Protein AF-A0A2E4KLE5-F1 (afdb_monomer)

Sequence (205 aa):
GRAAAASVPDEGPRDPTAYLAAQRLEDEHAIEGIMVIVRDLSELRWEHSAPVRVGCRMGRPEKAAPRVMNPMAHSLFPIELNGGNQRLLNNAIDKRTIRVQLGRRTCTVCGKETPLLRCHHRVVDAHGEGKAGETCGGATTSNPTKSNAYRRGEVQSVRMDEMVEDARIRLGIDRLPGQVKCMKKLNSRDQTPEAIEKGILRARH

Foldseek 3Di:
DVVVVVPDDDPDDPDPVVVVVVVVVVVVCVPVNCVVVVCVPDPDDDDDPDPDDDDDDDDDDDDPDDDADVVGALWQAAQACQCPPQQFLVSNLVVQKGWAWAFWKAFPQPRDIDRAQFFLFADADPVRDGDQLHTPRGGIGGDDAPDPDQARTDTDIDGSNRLVRNLCVVLVHPDFQPGQHYHNADPDSRRRTDRVNSSRVSSVD

Mean predicted aligned error: 10.77 Å

Secondary structure (DSSP, 8-state):
-HHHHTTS-----SSHHHHHHHHHHHHHHHHHTTHHHHHHH-SS----S-S--------PPP-------SS--SEEEE-TTTTTTTTBHHHHHTTSEEEEEE--EEETTT--EESSSB--PEEEPTTS-EEEEEE---BEEEPPPS--SS---EEEEEEHHHHHHHHHHHHT-SS--TT-BEESS--STT-PPPPHHHHHHHHH-

pLDDT: mean 86.98, std 6.73, range [61.22, 94.12]

Structure (mmCIF, N/CA/C/O backbone):
data_AF-A0A2E4KLE5-F1
#
_entry.id   AF-A0A2E4KLE5-F1
#
loop_
_atom_site.group_PDB
_atom_site.id
_atom_site.type_symbol
_atom_site.label_atom_id
_atom_site.label_alt_id
_atom_site.label_comp_id
_atom_site.label_asym_id
_atom_site.label_entity_id
_atom_site.label_seq_id
_atom_site.pdbx_PDB_ins_code
_atom_site.Cartn_x
_atom_site.Cartn_y
_atom_site.Cartn_z
_atom_site.occupancy
_atom_site.B_iso_or_equiv
_atom_site.auth_seq_id
_atom_site.auth_comp_id
_atom_site.auth_asym_id
_atom_site.auth_atom_id
_atom_site.pdbx_PDB_model_num
ATOM 1 N N . GLY A 1 1 ? 36.891 44.242 -61.548 1.00 61.41 1 GLY A N 1
ATOM 2 C CA . GLY A 1 1 ? 36.699 42.811 -61.247 1.00 61.41 1 GLY A CA 1
ATOM 3 C C . GLY A 1 1 ? 35.652 42.207 -62.159 1.00 61.41 1 GLY A C 1
ATOM 4 O O . GLY A 1 1 ? 35.985 41.845 -63.273 1.00 61.41 1 GLY A O 1
ATOM 5 N N . ARG A 1 2 ? 34.380 42.180 -61.738 1.00 61.22 2 ARG A N 1
ATOM 6 C CA . ARG A 1 2 ? 33.283 41.536 -62.494 1.00 61.22 2 ARG A CA 1
ATOM 7 C C . ARG A 1 2 ? 33.035 42.119 -63.895 1.00 61.22 2 ARG A C 1
ATOM 9 O O . ARG A 1 2 ? 32.840 41.355 -64.826 1.00 61.22 2 ARG A O 1
ATOM 16 N N . ALA A 1 3 ? 33.137 43.441 -64.061 1.00 68.81 3 ALA A N 1
ATOM 17 C CA . ALA A 1 3 ? 32.997 44.087 -65.374 1.00 68.81 3 ALA A CA 1
ATOM 18 C C . ALA A 1 3 ? 34.119 43.718 -66.368 1.00 68.81 3 ALA A C 1
ATOM 20 O O . ALA A 1 3 ? 33.873 43.670 -67.563 1.00 68.81 3 ALA A O 1
ATOM 21 N N . ALA A 1 4 ? 35.325 43.416 -65.868 1.00 67.75 4 ALA A N 1
ATOM 22 C CA . ALA A 1 4 ? 36.463 42.998 -66.693 1.00 67.75 4 ALA A CA 1
ATOM 23 C C . ALA A 1 4 ? 36.421 41.499 -67.038 1.00 67.75 4 ALA A C 1
ATOM 25 O O . ALA A 1 4 ? 36.934 41.094 -68.071 1.00 67.75 4 ALA A O 1
ATOM 26 N N . ALA A 1 5 ? 35.792 40.675 -66.193 1.00 66.56 5 ALA A N 1
ATOM 27 C CA . ALA A 1 5 ? 35.545 39.266 -66.497 1.00 66.56 5 ALA A CA 1
ATOM 28 C C . ALA A 1 5 ? 34.455 39.098 -67.571 1.00 66.56 5 ALA A C 1
ATOM 30 O O . ALA A 1 5 ? 34.574 38.236 -68.428 1.00 66.56 5 ALA A O 1
ATOM 31 N N . ALA A 1 6 ? 33.431 39.960 -67.566 1.00 70.69 6 ALA A N 1
ATOM 32 C CA . ALA A 1 6 ? 32.351 39.933 -68.556 1.00 70.69 6 ALA A CA 1
ATOM 33 C C . ALA A 1 6 ? 32.757 40.456 -69.949 1.00 70.69 6 ALA A C 1
ATOM 35 O O . ALA A 1 6 ? 32.061 40.190 -70.922 1.00 70.69 6 ALA A O 1
ATOM 36 N N . SER A 1 7 ? 33.855 41.216 -70.052 1.00 74.00 7 SER A N 1
ATOM 37 C CA . SER A 1 7 ? 34.374 41.727 -71.330 1.00 74.00 7 SER A CA 1
ATOM 38 C C . SER A 1 7 ? 3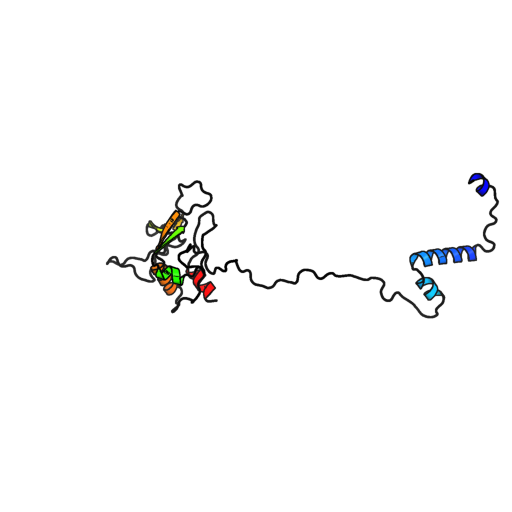5.270 40.735 -72.075 1.00 74.00 7 SER A C 1
ATOM 40 O O . SER A 1 7 ? 35.674 41.022 -73.199 1.00 74.00 7 SER A O 1
ATOM 42 N N . VAL A 1 8 ? 35.626 39.606 -71.453 1.00 78.12 8 VAL A N 1
ATOM 43 C CA . VAL A 1 8 ? 36.397 38.545 -72.107 1.00 78.12 8 VAL A CA 1
ATOM 44 C C . VAL A 1 8 ? 35.409 37.638 -72.847 1.00 78.12 8 VAL A C 1
ATOM 46 O O . VAL A 1 8 ? 34.522 37.086 -72.195 1.00 78.12 8 VAL A O 1
ATOM 49 N N . PRO A 1 9 ? 35.514 37.491 -74.179 1.00 71.75 9 PRO A N 1
ATOM 50 C CA . PRO A 1 9 ? 34.684 36.546 -74.912 1.00 71.75 9 PRO A CA 1
ATOM 51 C C . PRO A 1 9 ? 35.050 35.121 -74.483 1.00 71.75 9 PRO A C 1
ATOM 53 O O . PRO A 1 9 ? 36.180 34.679 -74.681 1.00 71.75 9 PRO A O 1
ATOM 56 N N . ASP A 1 10 ? 34.101 34.429 -73.857 1.00 74.94 10 ASP A N 1
ATOM 57 C CA . ASP A 1 10 ? 34.207 33.003 -73.563 1.00 74.94 10 ASP A CA 1
ATOM 58 C C . ASP A 1 10 ? 33.702 32.235 -74.787 1.00 74.94 10 ASP A C 1
ATOM 60 O O . ASP A 1 10 ? 32.504 32.217 -75.076 1.00 74.94 10 ASP A O 1
ATOM 64 N N . GLU A 1 11 ? 34.626 31.652 -75.550 1.00 74.31 11 GLU A N 1
ATOM 65 C CA . GLU A 1 11 ? 34.301 30.825 -76.720 1.00 74.31 11 GLU A CA 1
ATOM 66 C C . GLU A 1 11 ? 33.657 29.482 -76.321 1.00 74.31 11 GLU A C 1
ATOM 68 O O . GLU A 1 11 ? 33.213 28.724 -77.184 1.00 74.31 11 GLU A O 1
ATOM 73 N N . GLY A 1 12 ? 33.547 29.209 -75.014 1.00 75.50 12 GLY A N 1
ATOM 74 C CA . GLY A 1 12 ? 32.992 27.986 -74.467 1.00 75.50 12 GLY A CA 1
ATOM 75 C C . GLY A 1 12 ? 33.971 26.809 -74.543 1.00 75.50 12 GLY A C 1
ATOM 76 O O . GLY A 1 12 ? 35.084 26.912 -75.070 1.00 75.50 12 GLY A O 1
ATOM 77 N N . PRO A 1 13 ? 33.589 25.652 -73.983 1.00 82.44 13 PRO A N 1
ATOM 78 C CA . PRO A 1 13 ? 34.400 24.446 -74.064 1.00 82.44 13 PRO A CA 1
ATOM 79 C C . PRO A 1 13 ? 34.510 23.957 -75.514 1.00 82.44 13 PRO A C 1
ATOM 81 O O . PRO A 1 13 ? 33.527 23.961 -76.253 1.00 82.44 13 PRO A O 1
ATOM 84 N N . ARG A 1 14 ? 35.696 23.454 -75.890 1.00 81.69 14 ARG A N 1
ATOM 85 C CA . ARG A 1 14 ? 35.954 22.864 -77.221 1.00 81.69 14 ARG A CA 1
ATOM 86 C C . ARG A 1 14 ? 34.943 21.776 -77.600 1.00 81.69 14 ARG A C 1
ATOM 88 O O . ARG A 1 14 ? 34.552 21.715 -78.757 1.00 81.69 14 ARG A O 1
ATOM 95 N N . ASP A 1 15 ? 34.507 20.984 -76.618 1.00 87.56 15 ASP A N 1
ATOM 96 C CA . ASP A 1 15 ? 33.462 19.970 -76.764 1.00 87.56 15 ASP A CA 1
ATOM 97 C C . ASP A 1 15 ? 32.363 20.190 -75.709 1.00 87.56 15 ASP A C 1
ATOM 99 O O . ASP A 1 15 ? 32.513 19.776 -74.552 1.00 87.56 15 ASP A O 1
ATOM 103 N N . PRO A 1 16 ? 31.235 20.827 -76.068 1.00 86.19 16 PRO A N 1
ATOM 104 C CA . PRO A 1 16 ? 30.180 21.153 -75.109 1.00 86.19 16 PRO A CA 1
ATOM 105 C C . PRO A 1 16 ? 29.511 19.908 -74.519 1.00 86.19 16 PRO A C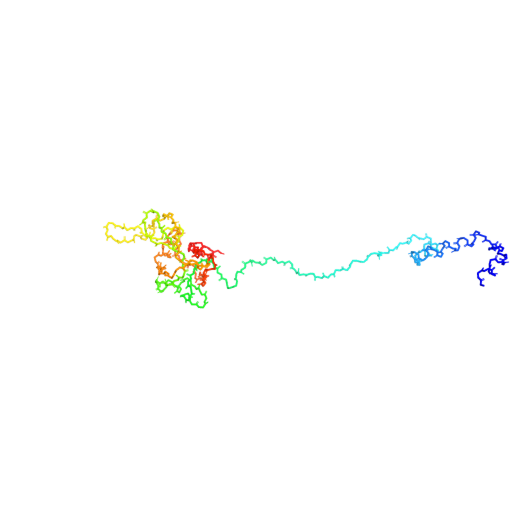 1
ATOM 107 O O . PRO A 1 16 ? 29.071 19.921 -73.372 1.00 86.19 16 PRO A O 1
ATOM 110 N N . THR A 1 17 ? 29.463 18.810 -75.274 1.00 88.88 17 THR A N 1
ATOM 111 C CA . THR A 1 17 ? 28.878 17.540 -74.827 1.00 88.88 17 THR A CA 1
ATOM 112 C C . THR A 1 17 ? 29.738 16.846 -73.774 1.00 88.88 17 THR A C 1
ATOM 114 O O . THR A 1 17 ? 29.204 16.397 -72.762 1.00 88.88 17 THR A O 1
ATOM 117 N N . ALA A 1 18 ? 31.058 16.797 -73.976 1.00 87.25 18 ALA A N 1
ATOM 118 C CA . ALA A 1 18 ? 31.999 16.214 -73.023 1.00 87.25 18 ALA A CA 1
ATOM 119 C C . ALA A 1 18 ? 32.071 17.039 -71.732 1.00 87.25 18 ALA A C 1
ATOM 121 O O . ALA A 1 18 ? 32.087 16.475 -70.641 1.00 87.25 18 ALA A O 1
ATOM 122 N N . TYR A 1 19 ? 32.037 18.368 -71.854 1.00 88.00 19 TYR A N 1
ATOM 123 C CA . TYR A 1 19 ? 31.986 19.269 -70.706 1.00 88.00 19 TYR A CA 1
ATOM 124 C C . TYR A 1 19 ? 30.727 19.047 -69.858 1.00 88.00 19 TYR A C 1
ATOM 126 O O . TYR A 1 19 ? 30.812 18.881 -68.645 1.00 88.00 19 TYR A O 1
ATOM 134 N N . LEU A 1 20 ? 29.561 18.957 -70.502 1.00 89.50 20 LEU A N 1
ATOM 135 C CA . LEU A 1 20 ? 28.295 18.704 -69.816 1.00 89.50 20 LEU A CA 1
ATOM 136 C C . LEU A 1 20 ? 28.273 17.311 -69.162 1.00 89.50 20 LEU A C 1
ATOM 138 O O . LEU A 1 20 ? 27.782 17.163 -68.045 1.00 89.50 20 LEU A O 1
ATOM 142 N N . ALA A 1 21 ? 28.827 16.292 -69.825 1.00 87.88 21 ALA A N 1
ATOM 143 C CA . ALA A 1 21 ? 28.947 14.948 -69.262 1.00 87.88 21 ALA A CA 1
ATOM 144 C C . ALA A 1 21 ? 29.850 14.915 -68.017 1.00 87.88 21 ALA A C 1
ATOM 146 O O . ALA A 1 21 ? 29.474 14.308 -67.017 1.00 87.88 21 ALA A O 1
ATOM 147 N N . ALA A 1 22 ? 30.992 15.608 -68.051 1.00 87.94 22 ALA A N 1
ATOM 148 C CA . ALA A 1 22 ? 31.872 15.746 -66.893 1.00 87.94 22 ALA A CA 1
ATOM 149 C C . ALA A 1 22 ? 31.164 16.457 -65.730 1.00 87.94 22 ALA A C 1
ATOM 151 O O . ALA A 1 22 ? 31.219 15.983 -64.601 1.00 87.94 22 ALA A O 1
ATOM 152 N N . GLN A 1 23 ? 30.426 17.530 -66.022 1.00 89.44 23 GLN A N 1
ATOM 153 C CA . GLN A 1 23 ? 29.669 18.270 -65.015 1.00 89.44 23 GLN A CA 1
ATOM 154 C C . GLN A 1 23 ? 28.593 17.402 -64.340 1.00 89.44 23 GLN A C 1
ATOM 156 O O . GLN A 1 23 ? 28.462 17.420 -63.121 1.00 89.44 23 GLN A O 1
ATOM 161 N N . ARG A 1 24 ? 27.861 16.586 -65.111 1.00 89.12 24 ARG A N 1
ATOM 162 C CA . ARG A 1 24 ? 26.882 15.636 -64.553 1.00 89.12 24 ARG A CA 1
ATOM 163 C C . ARG A 1 24 ? 27.534 14.595 -63.649 1.00 89.12 24 ARG A C 1
ATOM 165 O O . ARG A 1 24 ? 27.000 14.308 -62.585 1.00 89.12 24 ARG A O 1
ATOM 172 N N . LEU A 1 25 ? 28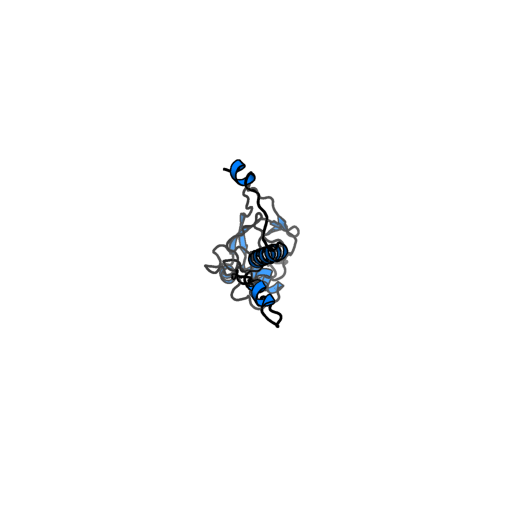.680 14.056 -64.060 1.00 88.81 25 LEU A N 1
ATOM 173 C CA . LEU A 1 25 ? 29.411 13.066 -63.272 1.00 88.81 25 LEU A CA 1
ATOM 174 C C . LEU A 1 25 ? 29.915 13.663 -61.951 1.00 88.81 25 LEU A C 1
ATOM 176 O O . LEU A 1 25 ? 29.837 13.011 -60.911 1.00 88.81 25 LEU A O 1
ATOM 180 N N . GLU A 1 26 ? 30.399 14.907 -61.971 1.00 88.75 26 GLU A N 1
ATOM 181 C CA . GLU A 1 26 ? 30.790 15.631 -60.758 1.00 88.75 26 GLU A CA 1
ATOM 182 C C . GLU A 1 26 ? 29.600 15.842 -59.810 1.00 88.75 26 GLU A C 1
ATOM 184 O O . GLU A 1 26 ? 29.722 15.576 -58.610 1.00 88.75 26 GLU A O 1
ATOM 189 N N . ASP A 1 27 ? 28.448 16.254 -60.345 1.00 91.94 27 ASP A N 1
ATOM 190 C CA . ASP A 1 27 ? 27.219 16.458 -59.572 1.00 91.94 27 ASP A CA 1
ATOM 191 C C . ASP A 1 27 ? 26.712 15.144 -58.947 1.00 91.94 27 ASP A C 1
ATOM 193 O O . ASP A 1 27 ? 26.371 15.100 -57.762 1.00 91.94 27 ASP A O 1
ATOM 197 N N . GLU A 1 28 ? 26.703 14.046 -59.703 1.00 89.25 28 GLU A N 1
ATOM 198 C CA . GLU A 1 28 ? 26.275 12.729 -59.215 1.00 89.25 28 GLU A CA 1
ATOM 199 C C . GLU A 1 28 ? 27.238 12.167 -58.161 1.00 89.25 28 GLU A C 1
ATOM 201 O O . GLU A 1 28 ? 26.801 11.673 -57.115 1.00 89.25 28 GLU A O 1
ATOM 206 N N . HIS A 1 29 ? 28.550 12.313 -58.370 1.00 89.44 29 HIS A N 1
ATOM 207 C CA . HIS A 1 29 ? 29.560 11.926 -57.386 1.00 89.44 29 HIS A CA 1
ATOM 208 C C . HIS A 1 29 ? 29.444 12.744 -56.091 1.00 89.44 29 HIS A C 1
ATOM 210 O O . HIS A 1 29 ? 29.667 12.211 -55.003 1.00 89.44 29 HIS A O 1
ATOM 216 N N . ALA A 1 30 ? 29.069 14.022 -56.163 1.00 90.31 30 ALA A N 1
ATOM 217 C CA . ALA A 1 30 ? 28.840 14.835 -54.970 1.00 90.31 30 ALA A CA 1
ATOM 218 C C . ALA A 1 30 ? 27.640 14.349 -54.134 1.00 90.31 30 ALA A C 1
ATOM 220 O O . ALA A 1 30 ? 27.645 14.515 -52.912 1.00 90.31 30 ALA A O 1
ATOM 221 N N . ILE A 1 31 ? 26.631 13.738 -54.765 1.00 87.19 31 ILE A N 1
ATOM 222 C CA . ILE A 1 31 ? 25.405 13.269 -54.101 1.00 87.19 31 ILE A CA 1
ATOM 223 C C . ILE A 1 31 ? 25.561 11.838 -53.573 1.00 87.19 31 ILE A C 1
ATOM 225 O O . ILE A 1 31 ? 25.321 11.581 -52.393 1.00 87.19 31 ILE A O 1
ATOM 229 N N . GLU A 1 32 ? 25.947 10.898 -54.433 1.00 82.44 32 GLU A N 1
ATOM 230 C CA . GLU A 1 32 ? 25.994 9.462 -54.119 1.00 82.44 32 GLU A CA 1
ATOM 231 C C . GLU A 1 32 ? 27.402 8.969 -53.732 1.00 82.44 32 GLU A C 1
ATOM 233 O O . GLU A 1 32 ? 27.584 7.835 -53.275 1.00 82.44 32 GLU A O 1
ATOM 238 N N . GLY A 1 33 ? 28.418 9.823 -53.866 1.00 86.50 33 GLY A N 1
ATOM 239 C CA . GLY A 1 33 ? 29.807 9.483 -53.587 1.00 86.50 33 GLY A CA 1
ATOM 240 C C . GLY A 1 33 ? 30.409 8.551 -54.637 1.00 86.50 33 GLY A C 1
ATOM 241 O O . GLY A 1 33 ? 29.987 8.481 -55.790 1.00 86.50 33 GLY A O 1
ATOM 242 N N . ILE A 1 34 ? 31.410 7.777 -54.217 1.00 89.50 34 ILE A N 1
ATOM 243 C CA . ILE A 1 34 ? 32.203 6.922 -55.114 1.00 89.50 34 ILE A CA 1
ATOM 244 C C . ILE A 1 34 ? 31.401 5.788 -55.778 1.00 89.50 34 ILE A C 1
ATOM 246 O O . ILE A 1 34 ? 31.866 5.192 -56.746 1.00 89.50 34 ILE A O 1
ATOM 250 N N . MET A 1 35 ? 30.200 5.473 -55.278 1.00 88.06 35 MET A N 1
ATOM 251 C CA . MET A 1 35 ? 29.393 4.363 -55.796 1.00 88.06 35 MET A CA 1
ATOM 252 C C . MET A 1 35 ? 28.940 4.569 -57.241 1.00 88.06 35 MET A C 1
ATOM 254 O O . MET A 1 35 ? 28.814 3.578 -57.956 1.00 88.06 35 MET A O 1
ATOM 258 N N . VAL A 1 36 ? 28.748 5.816 -57.681 1.00 89.12 36 VAL A N 1
ATOM 259 C CA . VAL A 1 36 ? 28.392 6.136 -59.077 1.00 89.12 36 VAL A CA 1
ATOM 260 C C . VAL A 1 36 ? 29.500 5.673 -60.017 1.00 89.12 36 VAL A C 1
ATOM 262 O O . VAL A 1 36 ? 29.263 4.878 -60.918 1.00 89.12 36 VAL A O 1
ATOM 265 N N . ILE A 1 37 ? 30.743 6.045 -59.704 1.00 89.44 37 ILE A N 1
ATOM 266 C CA . ILE A 1 37 ? 31.925 5.682 -60.495 1.00 89.44 37 ILE A CA 1
ATOM 267 C C . ILE A 1 37 ? 32.107 4.159 -60.544 1.00 89.44 37 ILE A C 1
ATOM 269 O O . ILE A 1 37 ? 32.441 3.593 -61.583 1.00 89.44 37 ILE A O 1
ATOM 273 N N . VAL A 1 38 ? 31.877 3.471 -59.422 1.00 90.50 38 VAL A N 1
ATOM 274 C CA . VAL A 1 38 ? 31.977 2.006 -59.366 1.00 90.50 38 VAL A CA 1
ATOM 275 C C . VAL A 1 38 ? 30.912 1.343 -60.243 1.00 90.50 38 VAL A C 1
ATOM 277 O O . VAL A 1 38 ? 31.220 0.361 -60.918 1.00 90.50 38 VAL A O 1
ATOM 280 N N . ARG A 1 39 ? 29.679 1.863 -60.266 1.00 90.00 39 ARG A N 1
ATOM 281 C CA . ARG A 1 39 ? 28.604 1.352 -61.132 1.00 90.00 39 ARG A CA 1
ATOM 282 C C . ARG A 1 39 ? 28.908 1.579 -62.611 1.00 90.00 39 ARG A C 1
ATOM 284 O O . ARG A 1 39 ? 28.672 0.667 -63.391 1.00 90.00 39 ARG A O 1
ATOM 291 N N . ASP A 1 40 ? 29.471 2.729 -62.970 1.00 87.62 40 ASP A N 1
ATOM 292 C CA . ASP A 1 40 ? 29.802 3.050 -64.363 1.00 87.62 40 ASP A CA 1
ATOM 293 C C . ASP A 1 40 ? 30.944 2.191 -64.917 1.00 87.62 40 ASP A C 1
ATOM 295 O O . ASP A 1 40 ? 30.920 1.783 -66.076 1.00 87.62 40 ASP A O 1
ATOM 299 N N . LEU A 1 41 ? 31.962 1.907 -64.097 1.00 91.44 41 LEU A N 1
ATOM 300 C CA . LEU A 1 41 ? 33.152 1.169 -64.533 1.00 91.44 41 LEU A CA 1
ATOM 301 C C . LEU A 1 41 ? 32.989 -0.350 -64.513 1.00 91.44 41 LEU A C 1
ATOM 303 O O . LEU A 1 41 ? 33.830 -1.060 -65.065 1.00 91.44 41 LEU A O 1
ATOM 307 N N . SER A 1 42 ? 31.973 -0.869 -63.831 1.00 91.69 42 SER A N 1
ATOM 308 C CA . SER A 1 42 ? 31.831 -2.305 -63.630 1.00 91.69 42 SER A CA 1
ATOM 309 C C . SER A 1 42 ? 30.697 -2.889 -64.459 1.00 91.69 42 SER A C 1
ATOM 311 O O . SER A 1 42 ? 29.644 -2.296 -64.650 1.00 91.69 42 SER A O 1
ATOM 313 N N . GLU A 1 43 ? 30.898 -4.120 -64.916 1.00 91.06 43 GLU A N 1
ATOM 314 C CA . GLU A 1 43 ? 29.889 -4.865 -65.678 1.00 91.06 43 GLU A CA 1
ATOM 315 C C . GLU A 1 43 ? 28.775 -5.440 -64.782 1.00 91.06 43 GLU A C 1
ATOM 317 O O . GLU A 1 43 ? 27.798 -6.015 -65.262 1.00 91.06 43 GLU A O 1
ATOM 322 N N . LEU A 1 44 ? 28.932 -5.318 -63.461 1.00 90.25 44 LEU A N 1
ATOM 323 C CA . LEU A 1 44 ? 28.040 -5.877 -62.453 1.00 90.25 44 LEU A CA 1
ATOM 324 C C . LEU A 1 44 ? 27.253 -4.765 -61.759 1.00 90.25 44 LEU A C 1
ATOM 326 O O . LEU A 1 44 ? 27.721 -3.645 -61.598 1.00 90.25 44 LEU A O 1
ATOM 330 N N . ARG A 1 45 ? 26.052 -5.087 -61.275 1.00 88.25 45 ARG A N 1
ATOM 331 C CA . ARG A 1 45 ? 25.221 -4.126 -60.544 1.00 88.25 45 ARG A CA 1
ATOM 332 C C . ARG A 1 45 ? 25.674 -3.997 -59.086 1.00 88.25 45 ARG A C 1
ATOM 334 O O . ARG A 1 45 ? 25.463 -4.918 -58.298 1.00 88.25 45 ARG A O 1
ATOM 341 N N . TRP A 1 46 ? 26.210 -2.834 -58.717 1.00 89.50 46 TRP A N 1
ATOM 342 C CA . TRP A 1 46 ? 26.618 -2.517 -57.341 1.00 89.50 46 TRP A CA 1
ATOM 343 C C . TRP A 1 46 ? 25.606 -1.635 -56.611 1.00 89.50 46 TRP A C 1
ATOM 345 O O . TRP A 1 46 ? 25.100 -0.658 -57.159 1.00 89.50 46 TRP A O 1
ATOM 355 N N . GLU A 1 47 ? 25.355 -1.952 -55.340 1.00 88.94 47 GLU A N 1
ATOM 356 C CA . GLU A 1 47 ? 24.453 -1.211 -54.453 1.00 88.94 47 GLU A CA 1
ATOM 357 C C . GLU A 1 47 ? 25.074 -1.054 -53.058 1.00 88.94 47 GLU A C 1
ATOM 359 O O . GLU A 1 47 ? 25.935 -1.839 -52.649 1.00 88.94 47 GLU A O 1
ATOM 364 N N . HIS A 1 48 ? 24.623 -0.056 -52.292 1.00 87.88 48 HIS A N 1
ATOM 365 C CA . HIS A 1 48 ? 25.047 0.089 -50.900 1.00 87.88 48 HIS A CA 1
ATOM 366 C C . HIS A 1 48 ? 24.571 -1.097 -50.055 1.00 87.88 48 HIS A C 1
ATOM 368 O O . HIS A 1 48 ? 23.375 -1.328 -49.899 1.00 87.88 48 HIS A O 1
ATOM 374 N N . SER A 1 49 ? 25.512 -1.800 -49.423 1.00 88.56 49 SER A N 1
ATOM 375 C CA . SER A 1 49 ? 25.198 -2.938 -48.548 1.00 88.56 49 SER A CA 1
ATOM 376 C C . SER A 1 49 ? 24.438 -2.536 -47.271 1.00 88.56 49 SER A C 1
ATOM 378 O O . SER A 1 49 ? 23.589 -3.284 -46.794 1.00 88.56 49 SER A O 1
ATOM 380 N N . ALA A 1 50 ? 24.716 -1.349 -46.718 1.00 87.69 50 ALA A N 1
ATOM 381 C CA . ALA A 1 50 ? 24.071 -0.844 -45.502 1.00 87.69 50 ALA A CA 1
ATOM 382 C C . ALA A 1 50 ? 23.970 0.698 -45.520 1.00 87.69 50 ALA A C 1
ATOM 384 O O . ALA A 1 50 ? 24.814 1.369 -44.919 1.00 87.69 50 ALA A O 1
ATOM 385 N N . PRO A 1 51 ? 22.964 1.277 -46.206 1.00 85.75 51 PRO A N 1
ATOM 386 C CA . PRO A 1 51 ? 22.821 2.730 -46.343 1.00 85.75 51 PRO A CA 1
ATOM 387 C C . PRO A 1 51 ? 22.370 3.421 -45.047 1.00 85.75 51 PRO A C 1
ATOM 389 O O . PRO A 1 51 ? 22.659 4.595 -44.835 1.00 85.75 51 PRO A O 1
ATOM 392 N N . VAL A 1 52 ? 21.681 2.699 -44.157 1.00 88.81 52 VAL A N 1
ATOM 393 C CA . VAL A 1 52 ? 21.127 3.250 -42.915 1.00 88.81 52 VAL A CA 1
ATOM 394 C C . VAL A 1 52 ? 21.603 2.427 -41.726 1.00 88.81 52 VAL A C 1
ATOM 396 O O . VAL A 1 52 ? 21.525 1.200 -41.727 1.00 88.81 52 VAL A O 1
ATOM 399 N N . ARG A 1 53 ? 22.073 3.111 -40.680 1.00 91.88 53 ARG A N 1
ATOM 400 C CA . ARG A 1 53 ? 22.426 2.504 -39.392 1.00 91.88 53 ARG A CA 1
ATOM 401 C C . ARG A 1 53 ? 21.523 3.070 -38.308 1.00 91.88 53 ARG A C 1
ATOM 403 O O . ARG A 1 53 ? 21.448 4.284 -38.142 1.00 91.88 53 ARG A O 1
ATOM 410 N N . VAL A 1 54 ? 20.873 2.192 -37.548 1.00 91.06 54 VAL A N 1
ATOM 411 C CA . VAL A 1 54 ? 20.060 2.576 -36.389 1.00 91.06 54 VAL A CA 1
ATOM 412 C C . VAL A 1 54 ? 20.832 2.229 -35.122 1.00 91.06 54 VAL A C 1
ATOM 414 O O . VAL A 1 54 ? 21.132 1.066 -34.868 1.00 91.06 54 VAL A O 1
ATOM 417 N N . GLY A 1 55 ? 21.174 3.243 -34.330 1.00 93.19 55 GLY A N 1
ATOM 418 C CA . GLY A 1 55 ? 21.740 3.046 -32.999 1.00 93.19 55 GLY A CA 1
ATOM 419 C C . GLY A 1 55 ? 20.636 2.896 -31.954 1.00 93.19 55 GLY A C 1
ATOM 420 O O . GLY A 1 55 ? 19.644 3.620 -31.994 1.00 93.19 55 GLY A O 1
ATOM 421 N N . CYS A 1 56 ? 20.822 2.005 -30.981 1.00 91.75 56 CYS A N 1
ATOM 422 C CA . CYS A 1 56 ? 19.961 1.919 -29.804 1.00 91.75 56 CYS A CA 1
ATOM 423 C C . CYS A 1 56 ? 20.779 2.083 -28.521 1.00 91.75 56 CYS A C 1
ATOM 425 O O . CYS A 1 56 ? 21.927 1.646 -28.431 1.00 91.75 56 CYS A O 1
ATOM 427 N N . ARG A 1 57 ? 20.168 2.685 -27.501 1.00 91.94 57 ARG A N 1
ATOM 428 C CA . ARG A 1 57 ? 20.666 2.640 -26.124 1.00 91.94 57 ARG A CA 1
ATOM 429 C C . ARG A 1 57 ? 19.680 1.836 -25.302 1.00 91.94 57 ARG A C 1
ATOM 431 O O . ARG A 1 57 ? 18.476 2.059 -25.412 1.00 91.94 57 ARG A O 1
ATOM 438 N N . MET A 1 58 ? 20.187 0.913 -24.492 1.00 90.81 58 MET A N 1
ATOM 439 C CA . MET A 1 58 ? 19.322 0.152 -23.599 1.00 90.81 58 MET A CA 1
ATOM 440 C C . MET A 1 58 ? 18.666 1.096 -22.592 1.00 90.81 58 MET A C 1
ATOM 442 O O . MET A 1 58 ? 19.343 1.783 -21.825 1.00 90.81 58 MET A O 1
ATOM 446 N N . GLY A 1 59 ? 17.336 1.141 -22.641 1.00 91.88 59 GLY A N 1
ATOM 447 C CA . GLY A 1 59 ? 16.513 1.813 -21.649 1.00 91.88 59 GLY A CA 1
ATOM 448 C C . GLY A 1 59 ? 16.389 0.984 -20.374 1.00 91.88 59 GLY A C 1
ATOM 449 O O . GLY A 1 59 ? 17.016 -0.063 -20.203 1.00 91.88 59 GLY A O 1
ATOM 450 N N . ARG A 1 60 ? 15.543 1.449 -19.456 1.00 93.56 60 ARG A N 1
ATOM 451 C CA . ARG A 1 60 ? 15.245 0.688 -18.245 1.00 93.56 60 ARG A CA 1
ATOM 452 C C . ARG A 1 60 ? 14.517 -0.616 -18.618 1.00 93.56 60 ARG A C 1
ATOM 454 O O . ARG A 1 60 ? 13.509 -0.525 -19.316 1.00 93.56 60 ARG A O 1
ATOM 461 N N . PRO A 1 61 ? 14.965 -1.783 -18.117 1.00 92.06 61 PRO A N 1
ATOM 462 C CA . PRO A 1 61 ? 14.281 -3.048 -18.351 1.00 92.06 61 PRO A CA 1
ATOM 463 C C . PRO A 1 61 ? 12.817 -3.019 -17.911 1.00 92.06 61 PRO A C 1
ATOM 465 O O . PRO A 1 61 ? 12.433 -2.267 -17.006 1.00 92.06 61 PRO A O 1
ATOM 468 N N . GLU A 1 62 ? 12.017 -3.881 -18.532 1.00 92.44 62 GLU A N 1
ATOM 469 C CA . GLU A 1 62 ? 10.624 -4.082 -18.156 1.00 92.44 62 GLU A CA 1
ATOM 470 C C . GLU A 1 62 ? 10.505 -4.517 -16.687 1.00 92.44 62 GLU A C 1
ATOM 472 O O . GLU A 1 62 ? 11.330 -5.266 -16.158 1.00 92.44 62 GLU A O 1
ATOM 477 N N . LYS A 1 63 ? 9.470 -4.023 -15.998 1.00 92.44 63 LYS A N 1
ATOM 478 C CA . LYS A 1 63 ? 9.227 -4.324 -14.587 1.00 92.44 63 LYS A CA 1
ATOM 479 C C . LYS A 1 63 ? 7.964 -5.169 -14.421 1.00 92.44 63 LYS A C 1
ATOM 481 O O . LYS A 1 63 ? 6.866 -4.630 -14.482 1.00 92.44 63 LYS A O 1
ATOM 486 N N . ALA A 1 64 ? 8.146 -6.444 -14.070 1.00 91.94 64 ALA A N 1
ATOM 487 C CA . ALA A 1 64 ? 7.068 -7.379 -13.714 1.00 91.94 64 ALA A CA 1
ATOM 488 C C . ALA A 1 64 ? 6.898 -7.598 -12.192 1.00 91.94 64 ALA A C 1
ATOM 490 O O . ALA A 1 64 ? 6.030 -8.349 -11.755 1.00 91.94 64 ALA A O 1
ATOM 491 N N . ALA A 1 65 ? 7.729 -6.960 -11.359 1.00 89.81 65 ALA A N 1
ATOM 492 C CA . ALA A 1 65 ? 7.681 -7.153 -9.909 1.00 89.81 65 ALA A CA 1
ATOM 493 C C . ALA A 1 65 ? 6.362 -6.630 -9.293 1.00 89.81 65 ALA A C 1
ATOM 495 O O . ALA A 1 65 ? 5.912 -5.535 -9.663 1.00 89.81 65 ALA A O 1
ATOM 496 N N . PRO A 1 66 ? 5.779 -7.345 -8.309 1.00 88.94 66 PRO A N 1
ATOM 497 C CA . PRO A 1 66 ? 4.528 -6.949 -7.674 1.00 88.94 66 PRO A CA 1
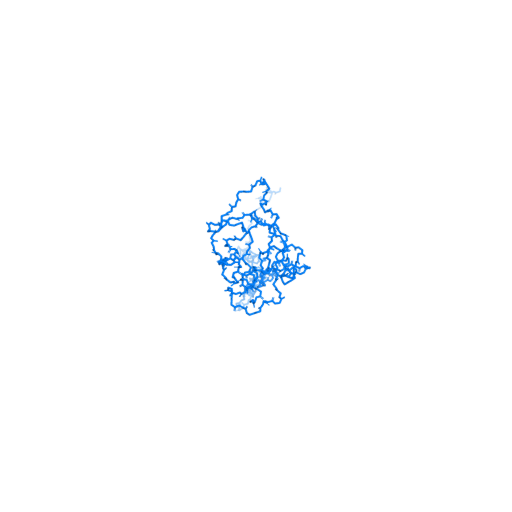ATOM 498 C C . PRO A 1 66 ? 4.665 -5.609 -6.947 1.00 88.94 66 PRO A C 1
ATOM 500 O O . PRO A 1 66 ? 5.731 -5.228 -6.450 1.00 88.94 66 PRO A O 1
ATOM 503 N N . ARG A 1 67 ? 3.556 -4.870 -6.865 1.00 91.00 67 ARG A N 1
ATOM 504 C CA . ARG A 1 67 ? 3.508 -3.603 -6.131 1.00 91.00 67 ARG A CA 1
ATOM 505 C C . ARG A 1 67 ? 3.412 -3.888 -4.637 1.00 91.00 67 ARG A C 1
ATOM 507 O O . ARG A 1 67 ? 2.348 -4.225 -4.134 1.00 91.00 67 ARG A O 1
ATOM 514 N N . VAL A 1 68 ? 4.527 -3.715 -3.936 1.00 90.25 68 VAL A N 1
ATOM 515 C CA . VAL A 1 68 ? 4.611 -3.881 -2.482 1.00 90.25 68 VAL A CA 1
ATOM 516 C C . VAL A 1 68 ? 4.820 -2.515 -1.831 1.00 90.25 68 VAL A C 1
ATOM 518 O O . VAL A 1 68 ? 5.666 -1.731 -2.262 1.00 90.25 68 VAL A O 1
ATOM 521 N N . MET A 1 69 ? 4.023 -2.212 -0.804 1.00 87.62 69 MET A N 1
ATOM 522 C CA . MET A 1 69 ? 4.230 -1.029 0.034 1.00 87.62 69 MET A CA 1
ATOM 523 C C . MET A 1 69 ? 5.498 -1.213 0.876 1.00 87.62 69 MET A C 1
ATOM 525 O O . MET A 1 69 ? 5.756 -2.311 1.356 1.00 87.62 69 MET A O 1
ATOM 529 N N . ASN A 1 70 ? 6.259 -0.143 1.106 1.00 86.31 70 ASN A N 1
ATOM 530 C CA . ASN A 1 70 ? 7.369 -0.146 2.058 1.00 86.31 70 ASN A CA 1
ATOM 531 C C . ASN A 1 70 ? 6.968 0.633 3.321 1.00 86.31 70 ASN A C 1
ATOM 533 O O . ASN A 1 70 ? 6.775 1.846 3.236 1.00 86.31 70 ASN A O 1
ATOM 537 N N . PRO A 1 71 ? 6.858 -0.006 4.499 1.00 87.19 71 PRO A N 1
ATOM 538 C CA . PRO A 1 71 ? 6.978 -1.443 4.764 1.00 87.19 71 PRO A CA 1
ATOM 539 C C . PRO A 1 71 ? 5.749 -2.240 4.294 1.00 87.19 71 PRO A C 1
ATOM 541 O O . PRO A 1 71 ? 4.646 -1.699 4.212 1.00 87.19 71 PRO A O 1
ATOM 544 N N . MET A 1 72 ? 5.950 -3.534 4.032 1.00 89.69 72 MET A N 1
ATOM 545 C CA . MET A 1 72 ? 4.898 -4.448 3.577 1.00 89.69 72 MET A CA 1
ATOM 546 C C . MET A 1 72 ? 3.764 -4.525 4.606 1.00 89.69 72 MET A C 1
ATOM 548 O O . MET A 1 72 ? 4.012 -4.779 5.786 1.00 89.69 72 MET A O 1
ATOM 552 N N . ALA A 1 73 ? 2.527 -4.347 4.145 1.00 92.19 73 ALA A N 1
ATOM 553 C CA . ALA A 1 73 ? 1.320 -4.473 4.951 1.00 92.19 73 ALA A CA 1
ATOM 554 C C . ALA A 1 73 ? 0.290 -5.335 4.213 1.00 92.19 73 ALA A C 1
ATOM 556 O O . ALA A 1 73 ? 0.033 -5.113 3.031 1.00 92.19 73 ALA A O 1
ATOM 557 N N . HIS A 1 74 ? -0.309 -6.291 4.923 1.00 94.12 74 HIS A N 1
ATOM 558 C CA . HIS A 1 74 ? -1.414 -7.107 4.418 1.00 94.12 74 HIS A CA 1
ATOM 559 C C . HIS A 1 74 ? -2.757 -6.406 4.669 1.00 94.12 74 HIS A C 1
ATOM 561 O O . HIS A 1 74 ? -3.632 -6.411 3.807 1.00 94.12 74 HIS A O 1
ATOM 567 N N . SER A 1 75 ? -2.909 -5.754 5.827 1.00 93.19 75 SER A N 1
ATOM 568 C CA . SER A 1 75 ? -4.149 -5.081 6.239 1.00 93.19 75 SER A CA 1
ATOM 569 C C . SER A 1 75 ? -3.959 -3.586 6.477 1.00 93.19 75 SER A C 1
ATOM 571 O O . SER A 1 75 ? -3.020 -3.183 7.172 1.00 93.19 75 SER A O 1
ATOM 573 N N . LEU A 1 76 ? -4.908 -2.767 6.011 1.00 94.06 76 LEU A N 1
ATOM 574 C CA . LEU A 1 76 ? -5.027 -1.352 6.383 1.00 94.06 76 LEU A CA 1
ATOM 575 C C . LEU A 1 76 ? -5.757 -1.185 7.728 1.00 94.06 76 LEU A C 1
ATOM 577 O O . LEU A 1 76 ? -6.673 -0.377 7.869 1.00 94.06 76 LEU A O 1
ATOM 581 N N . PHE A 1 77 ? -5.350 -1.963 8.726 1.00 93.81 77 PHE A N 1
ATOM 582 C CA . PHE A 1 77 ? -5.795 -1.812 10.106 1.00 93.81 77 PHE A CA 1
ATOM 583 C C . PHE A 1 77 ? -4.659 -1.172 10.919 1.00 93.81 77 PHE A C 1
ATOM 585 O O . PHE A 1 77 ? -3.533 -1.675 10.858 1.00 93.81 77 PHE A O 1
ATOM 592 N N . PRO A 1 78 ? -4.883 -0.059 11.638 1.00 93.50 78 PRO A N 1
ATOM 593 C CA . PRO A 1 78 ? -3.838 0.568 12.429 1.00 93.50 78 PRO A CA 1
ATOM 594 C C . PRO A 1 78 ? -3.641 -0.193 13.740 1.00 93.50 78 PRO A C 1
ATOM 596 O O . PRO A 1 78 ? -4.582 -0.383 14.502 1.00 93.50 78 PRO A O 1
ATOM 599 N N . ILE A 1 79 ? -2.403 -0.587 14.029 1.00 92.69 79 ILE A N 1
ATOM 600 C CA . ILE A 1 79 ? -2.024 -1.183 15.322 1.00 92.69 79 ILE A CA 1
ATOM 601 C C . ILE A 1 79 ? -0.976 -0.355 16.075 1.00 92.69 79 ILE A C 1
ATOM 603 O O . ILE A 1 79 ? -0.501 -0.759 17.135 1.00 92.69 79 ILE A O 1
ATOM 607 N N . GLU A 1 80 ? -0.601 0.806 15.534 1.00 91.25 80 GLU A N 1
ATOM 608 C CA . GLU A 1 80 ? 0.444 1.682 16.065 1.00 91.25 80 GLU A CA 1
ATOM 609 C C . GLU A 1 80 ? 1.738 0.929 16.418 1.00 91.25 80 GLU A C 1
ATOM 611 O O . GLU A 1 80 ? 2.364 0.336 15.539 1.00 91.25 80 GLU A O 1
ATOM 616 N N . LEU A 1 81 ? 2.169 0.987 17.681 1.00 90.31 81 LEU A N 1
ATOM 617 C CA . LEU A 1 81 ? 3.352 0.297 18.204 1.00 90.31 81 LEU A CA 1
ATOM 618 C C . LEU A 1 81 ? 2.995 -1.036 18.876 1.00 90.31 81 LEU A C 1
ATOM 620 O O . LEU A 1 81 ? 3.870 -1.725 19.402 1.00 90.31 81 LEU A O 1
ATOM 624 N N . ASN A 1 82 ? 1.719 -1.430 18.862 1.00 90.19 82 ASN A N 1
ATOM 625 C CA . ASN A 1 82 ? 1.276 -2.604 19.598 1.00 90.19 82 ASN A CA 1
ATOM 626 C C . ASN A 1 82 ? 1.795 -3.910 18.991 1.00 90.19 82 ASN A C 1
ATOM 628 O O . ASN A 1 82 ? 2.103 -4.819 19.752 1.00 90.19 82 ASN A O 1
ATOM 632 N N . GLY A 1 83 ? 2.023 -3.949 17.674 1.00 83.94 83 GLY A N 1
ATOM 633 C CA . GLY A 1 83 ? 2.545 -5.121 16.961 1.00 83.94 83 GLY A CA 1
ATOM 634 C C . GLY A 1 83 ? 4.068 -5.305 16.956 1.00 83.94 83 GLY A C 1
ATOM 635 O O . GLY A 1 83 ? 4.573 -6.136 16.197 1.00 83.94 83 GLY A O 1
ATOM 636 N N . GLY A 1 84 ? 4.822 -4.518 17.731 1.00 88.25 84 GLY A N 1
ATOM 637 C CA . GLY A 1 84 ? 6.290 -4.532 17.719 1.00 88.25 84 GLY A CA 1
ATOM 638 C C . GLY A 1 84 ? 6.895 -3.962 16.427 1.00 88.25 84 GLY A C 1
ATOM 639 O O . GLY A 1 84 ? 6.212 -3.302 15.641 1.00 88.25 84 GLY A O 1
ATOM 640 N N . ASN A 1 85 ? 8.185 -4.221 16.186 1.00 87.06 85 ASN A N 1
ATOM 641 C CA . ASN A 1 85 ? 8.915 -3.645 15.045 1.00 87.06 85 ASN A CA 1
ATOM 642 C C . ASN A 1 85 ? 8.325 -4.072 13.684 1.00 87.06 85 ASN A C 1
ATOM 644 O O . ASN A 1 85 ? 8.139 -3.255 12.783 1.00 87.06 85 ASN A O 1
ATOM 648 N N . GLN A 1 86 ? 7.949 -5.349 13.564 1.00 87.56 86 GLN A N 1
ATOM 649 C CA . GLN A 1 86 ? 7.367 -5.921 12.344 1.00 87.56 86 GLN A CA 1
ATOM 650 C C . GLN A 1 86 ? 5.865 -5.645 12.173 1.00 87.56 86 GLN A C 1
ATOM 652 O O . GLN A 1 86 ? 5.308 -5.993 11.133 1.00 87.56 86 GLN A O 1
ATOM 657 N N . ARG A 1 87 ? 5.213 -5.006 13.158 1.00 91.94 87 ARG A N 1
ATOM 658 C CA . ARG A 1 87 ? 3.777 -4.672 13.140 1.00 91.94 87 ARG A CA 1
ATOM 659 C C . ARG A 1 87 ? 2.897 -5.901 12.889 1.00 91.94 87 ARG A C 1
ATOM 661 O O . ARG A 1 87 ? 2.018 -5.885 12.025 1.00 91.94 87 ARG A O 1
ATOM 668 N N . LEU A 1 88 ? 3.153 -6.960 13.652 1.00 92.44 88 LEU A N 1
ATOM 669 C CA . LEU A 1 88 ? 2.401 -8.207 13.572 1.00 92.44 88 LEU A CA 1
ATOM 670 C C . LEU A 1 88 ? 1.082 -8.100 14.338 1.00 92.44 88 LEU A C 1
ATOM 672 O O . LEU A 1 88 ? 1.044 -7.562 15.446 1.00 92.44 88 LEU A O 1
ATOM 676 N N . LEU A 1 89 ? 0.021 -8.658 13.758 1.00 91.88 89 LEU A N 1
ATOM 677 C CA . LEU A 1 89 ? -1.288 -8.759 14.396 1.00 91.88 89 LEU A CA 1
ATOM 678 C C . LEU A 1 89 ? -1.242 -9.662 15.636 1.00 91.88 89 LEU A C 1
ATOM 680 O O . LEU A 1 89 ? -1.824 -9.296 16.646 1.00 91.88 89 LEU A O 1
ATOM 684 N N . ASN A 1 90 ? -0.487 -10.767 15.598 1.00 90.81 90 ASN A N 1
ATOM 685 C CA . ASN A 1 90 ? -0.345 -11.703 16.726 1.00 90.81 90 ASN A CA 1
ATOM 686 C C . ASN A 1 90 ? 0.107 -10.993 18.011 1.00 90.81 90 ASN A C 1
ATOM 688 O O . ASN A 1 90 ? -0.567 -11.059 19.030 1.00 90.81 90 ASN A O 1
ATOM 692 N N . ASN A 1 91 ? 1.152 -10.170 17.908 1.00 91.12 91 ASN A N 1
ATOM 693 C CA . ASN A 1 91 ? 1.654 -9.371 19.029 1.00 91.12 91 ASN A CA 1
ATOM 694 C C . ASN A 1 91 ? 0.623 -8.350 19.556 1.00 91.12 91 ASN A C 1
ATOM 696 O O . ASN A 1 91 ? 0.696 -7.914 20.704 1.00 91.12 91 ASN A O 1
ATOM 700 N N . ALA A 1 92 ? -0.307 -7.901 18.705 1.00 90.00 92 ALA A N 1
ATOM 701 C CA . ALA A 1 92 ? -1.386 -7.007 19.114 1.00 90.00 92 ALA A CA 1
ATOM 702 C C . ALA A 1 92 ? -2.533 -7.761 19.812 1.00 90.00 92 ALA A C 1
ATOM 704 O O . ALA A 1 92 ? -3.167 -7.180 20.691 1.00 90.00 92 ALA A O 1
ATOM 705 N N . ILE A 1 93 ? -2.771 -9.031 19.461 1.00 91.06 93 ILE A N 1
ATOM 706 C CA . ILE A 1 93 ? -3.748 -9.910 20.125 1.00 91.06 93 ILE A CA 1
ATOM 707 C C . ILE A 1 93 ? -3.316 -10.184 21.567 1.00 91.06 93 ILE A C 1
ATOM 709 O O . ILE A 1 93 ? -4.141 -10.078 22.471 1.00 91.06 93 ILE A O 1
ATOM 713 N N . ASP A 1 94 ? -2.021 -10.416 21.807 1.00 89.62 94 ASP A N 1
ATOM 714 C CA . ASP A 1 94 ? -1.481 -10.674 23.153 1.00 89.62 94 ASP A CA 1
ATOM 715 C C . ASP A 1 94 ? -1.774 -9.532 24.142 1.00 89.62 94 ASP A C 1
ATOM 717 O O . ASP A 1 94 ? -1.953 -9.750 25.340 1.00 89.62 94 ASP A O 1
ATOM 721 N N . LYS A 1 95 ? -1.882 -8.297 23.637 1.00 87.56 95 LYS A N 1
ATOM 722 C CA . LYS A 1 95 ? -2.210 -7.104 24.434 1.00 87.56 95 LYS A CA 1
ATOM 723 C C . LYS A 1 95 ? -3.701 -6.962 24.748 1.00 87.56 95 LYS A C 1
ATOM 725 O O . LYS A 1 95 ? -4.052 -6.105 25.556 1.00 87.56 95 LYS A O 1
ATOM 730 N N . ARG A 1 96 ? -4.563 -7.788 24.139 1.00 88.38 96 ARG A N 1
ATOM 731 C CA . ARG A 1 96 ? -6.040 -7.797 24.198 1.00 88.38 96 ARG A CA 1
ATOM 732 C C . ARG A 1 96 ? -6.696 -6.501 23.722 1.00 88.38 96 ARG A C 1
ATOM 734 O O . ARG A 1 96 ? -7.388 -6.495 22.708 1.00 88.38 96 ARG A O 1
ATOM 741 N N . THR A 1 97 ? -6.438 -5.393 24.407 1.00 91.06 97 THR A N 1
ATOM 742 C CA . THR A 1 97 ? -6.984 -4.072 24.096 1.00 91.06 97 THR A CA 1
ATOM 743 C C . THR A 1 97 ? -5.878 -3.149 23.614 1.00 91.06 97 THR A C 1
ATOM 745 O O . THR A 1 97 ? -4.857 -2.972 24.278 1.00 91.06 97 THR A O 1
ATOM 748 N N . ILE A 1 98 ? -6.097 -2.500 22.473 1.00 92.44 98 ILE A N 1
ATOM 749 C CA . ILE A 1 98 ? -5.161 -1.524 21.916 1.00 92.44 98 ILE A CA 1
ATOM 750 C C . ILE A 1 98 ? -5.790 -0.139 21.845 1.00 92.44 98 ILE A C 1
ATOM 752 O O . ILE A 1 98 ? -6.982 0.004 21.585 1.00 92.44 98 ILE A O 1
ATOM 756 N N . ARG A 1 99 ? -4.972 0.897 22.047 1.00 92.25 99 ARG A N 1
ATOM 757 C CA . ARG A 1 99 ? -5.366 2.295 21.836 1.00 92.25 99 ARG A CA 1
ATOM 758 C C . ARG A 1 99 ? -4.817 2.763 20.499 1.00 92.25 99 ARG A C 1
ATOM 760 O O . ARG A 1 99 ? -3.604 2.735 20.302 1.00 92.25 99 ARG A O 1
ATOM 767 N N . VAL A 1 100 ? -5.703 3.147 19.587 1.00 92.69 100 VAL A N 1
ATOM 768 C CA . VAL A 1 100 ? -5.352 3.508 18.208 1.00 92.69 100 VAL A CA 1
ATOM 769 C C . VAL A 1 100 ? -6.231 4.646 17.698 1.00 92.69 100 VAL A C 1
ATOM 771 O O . VAL A 1 100 ? -7.370 4.807 18.133 1.00 92.69 100 VAL A O 1
ATOM 774 N N . GLN A 1 101 ? -5.701 5.451 16.778 1.00 91.44 101 GLN A N 1
ATOM 775 C CA . GLN A 1 101 ? -6.456 6.526 16.127 1.00 91.44 101 GLN A CA 1
ATOM 776 C C . GLN A 1 101 ? -7.378 5.978 15.031 1.00 91.44 101 GLN A C 1
ATOM 778 O O . GLN A 1 101 ? -6.898 5.482 14.007 1.00 91.44 101 GLN A O 1
ATOM 783 N N . LEU A 1 102 ? -8.690 6.095 15.240 1.00 92.00 102 LEU A N 1
ATOM 784 C CA . LEU A 1 102 ? -9.732 5.582 14.350 1.00 92.00 102 LEU A CA 1
ATOM 785 C C . LEU A 1 102 ? -10.889 6.576 14.217 1.00 92.00 102 LEU A C 1
ATOM 787 O O . LEU A 1 102 ? -11.179 7.349 15.130 1.00 92.00 102 LEU A O 1
ATOM 791 N N . GLY A 1 103 ? -11.556 6.563 13.064 1.00 90.31 103 GLY A N 1
ATOM 792 C CA . GLY A 1 103 ? -12.770 7.347 12.847 1.00 90.31 103 GLY A CA 1
ATOM 793 C C . GLY A 1 103 ? -13.944 6.826 13.678 1.00 90.31 103 GLY A C 1
ATOM 794 O O . GLY A 1 103 ? -14.216 5.627 13.684 1.00 90.31 103 GLY A O 1
ATOM 795 N N . ARG A 1 104 ? -14.676 7.728 14.340 1.00 89.50 104 ARG A N 1
ATOM 796 C CA . ARG A 1 104 ? -15.882 7.381 15.106 1.00 89.50 104 ARG A CA 1
ATOM 797 C C . ARG A 1 104 ? -17.071 7.105 14.197 1.00 89.50 104 ARG A C 1
ATOM 799 O O . ARG A 1 104 ? -17.429 7.930 13.355 1.00 89.50 104 ARG A O 1
ATOM 806 N N . ARG A 1 105 ? -17.720 5.960 14.400 1.00 91.19 105 ARG A N 1
ATOM 807 C CA . ARG A 1 105 ? -18.959 5.580 13.715 1.00 91.19 105 ARG A CA 1
ATOM 808 C C . ARG A 1 105 ? -19.940 4.988 14.722 1.00 91.19 105 ARG A C 1
ATOM 810 O O . ARG A 1 105 ? -19.526 4.464 15.753 1.00 91.19 105 ARG A O 1
ATOM 817 N N . THR A 1 106 ? -21.227 5.029 14.418 1.00 92.12 106 THR A N 1
ATOM 818 C CA . THR A 1 106 ? -22.280 4.428 15.248 1.00 92.12 106 THR A CA 1
ATOM 819 C C . THR A 1 106 ? -23.048 3.407 14.426 1.00 92.12 106 THR A C 1
ATOM 821 O O . THR A 1 106 ? -23.336 3.634 13.252 1.00 92.12 106 THR A O 1
ATOM 824 N N . CYS A 1 107 ? -23.348 2.250 15.012 1.00 92.94 107 CYS A N 1
ATOM 825 C CA . CYS A 1 107 ? -24.181 1.242 14.362 1.00 92.94 107 CYS A CA 1
ATOM 826 C C . CYS A 1 107 ? -25.649 1.680 14.349 1.00 92.94 107 CYS A C 1
ATOM 828 O O . CYS A 1 107 ? -26.179 2.063 15.390 1.00 92.94 107 CYS A O 1
ATOM 830 N N . THR A 1 108 ? -26.329 1.553 13.210 1.00 90.56 108 THR A N 1
ATOM 831 C CA . THR A 1 108 ? -27.764 1.873 13.102 1.00 90.56 108 THR A CA 1
ATOM 832 C C . THR A 1 108 ? -28.668 0.849 13.788 1.00 90.56 108 THR A C 1
ATOM 834 O O . THR A 1 108 ? -29.786 1.181 14.156 1.00 90.56 108 THR A O 1
ATOM 837 N N . VAL A 1 109 ? -28.188 -0.385 13.974 1.00 88.75 109 VAL A N 1
ATOM 838 C CA . VAL A 1 109 ? -28.977 -1.493 14.539 1.00 88.75 109 VAL A CA 1
ATOM 839 C C . VAL A 1 109 ? -28.868 -1.547 16.062 1.00 88.75 109 VAL A C 1
ATOM 841 O O . VAL A 1 109 ? -29.877 -1.627 16.748 1.00 88.75 109 VAL A O 1
ATOM 844 N N . CYS A 1 110 ? -27.647 -1.500 16.608 1.00 86.06 110 CYS A N 1
ATOM 845 C CA . CYS A 1 110 ? -27.427 -1.633 18.054 1.00 86.06 110 CYS A CA 1
ATOM 846 C C . CYS A 1 110 ? -27.095 -0.318 18.772 1.00 86.06 110 CYS A C 1
ATOM 848 O O . CYS A 1 110 ? -26.908 -0.331 19.985 1.00 86.06 110 CYS A O 1
ATOM 850 N N . GLY A 1 111 ? -26.934 0.795 18.048 1.00 85.75 111 GLY A N 1
ATOM 851 C CA . GLY A 1 111 ? -26.610 2.107 18.623 1.00 85.75 111 GLY A CA 1
ATOM 852 C C . GLY A 1 111 ? -25.215 2.233 19.250 1.00 85.75 111 GLY A C 1
ATOM 853 O O . GLY A 1 111 ? -24.842 3.318 19.685 1.00 85.75 111 GLY A O 1
ATOM 854 N N . LYS A 1 112 ? -24.417 1.157 19.298 1.00 88.44 112 LYS A N 1
ATOM 855 C CA . LYS A 1 112 ? -23.070 1.173 19.886 1.00 88.44 112 LYS A CA 1
ATOM 856 C C . LYS A 1 112 ? -22.049 1.834 18.951 1.00 88.44 112 LYS A C 1
ATOM 858 O O . LYS A 1 112 ? -22.126 1.696 17.724 1.00 88.44 112 LYS A O 1
ATOM 863 N N . GLU A 1 113 ? -21.049 2.490 19.538 1.00 88.62 113 GLU A N 1
ATOM 864 C CA . GLU A 1 113 ? -19.948 3.117 18.799 1.00 88.62 113 GLU A CA 1
ATOM 865 C C . GLU A 1 113 ? -18.958 2.081 18.269 1.00 88.62 113 GLU A C 1
ATOM 867 O O . GLU A 1 113 ? -18.434 1.254 19.006 1.00 88.62 113 GLU A O 1
ATOM 872 N N . THR A 1 114 ? -18.650 2.137 16.981 1.00 89.00 114 THR A N 1
ATOM 873 C CA . THR A 1 114 ? -17.706 1.226 16.334 1.00 89.00 114 THR A CA 1
ATOM 874 C C . THR A 1 114 ? -16.787 1.992 15.391 1.00 89.00 114 THR A C 1
ATOM 876 O O . THR A 1 114 ? -17.232 2.937 14.749 1.00 89.00 114 THR A O 1
ATOM 879 N N . PRO A 1 115 ? -15.520 1.586 15.240 1.00 88.44 115 PRO A N 1
ATOM 880 C CA . PRO A 1 115 ? -14.651 2.179 14.225 1.00 88.44 115 PRO A CA 1
ATOM 881 C C . PRO A 1 115 ? -14.863 1.580 12.826 1.00 88.44 115 PRO A C 1
ATOM 883 O O . PRO A 1 115 ? -14.442 2.152 11.824 1.00 88.44 115 PRO A O 1
ATOM 886 N N . LEU A 1 116 ? -15.487 0.403 12.741 1.00 89.75 116 LEU A N 1
ATOM 887 C CA . LEU A 1 116 ? -15.609 -0.390 11.519 1.00 89.75 116 LEU A CA 1
ATOM 888 C C . LEU A 1 116 ? -16.856 -0.024 10.703 1.00 89.75 116 LEU A C 1
ATOM 890 O O . LEU A 1 116 ? -17.846 0.472 11.232 1.00 89.75 116 LEU A O 1
ATOM 894 N N . LEU A 1 117 ? -16.825 -0.315 9.398 1.00 89.00 117 LEU A N 1
ATOM 895 C CA . LEU A 1 117 ? -17.972 -0.141 8.485 1.00 89.00 117 LEU A CA 1
ATOM 896 C C . LEU A 1 117 ? -19.152 -1.070 8.811 1.00 89.00 117 LEU A C 1
ATOM 898 O O . LEU A 1 117 ? -20.303 -0.740 8.534 1.00 89.00 117 LEU A O 1
ATOM 902 N N . ARG A 1 118 ? -18.851 -2.235 9.388 1.00 89.75 118 ARG A N 1
ATOM 903 C CA . ARG A 1 118 ? -19.830 -3.180 9.923 1.00 89.75 118 ARG A CA 1
ATOM 904 C C . ARG A 1 118 ? -19.631 -3.291 11.421 1.00 89.75 118 ARG A C 1
ATOM 906 O O . ARG A 1 118 ? -18.493 -3.310 11.891 1.00 89.75 118 ARG A O 1
ATOM 913 N N . CYS A 1 119 ? -20.728 -3.378 12.160 1.00 88.75 119 CYS A N 1
ATOM 914 C CA . CYS A 1 119 ? -20.663 -3.494 13.607 1.00 88.75 119 CYS A CA 1
ATOM 915 C C . CYS A 1 119 ? -19.910 -4.768 14.031 1.00 88.75 119 CYS A C 1
ATOM 917 O O . CYS A 1 119 ? -20.240 -5.870 13.587 1.00 88.75 119 CYS A O 1
ATOM 919 N N . HIS A 1 120 ? -18.904 -4.596 14.892 1.00 85.12 120 HIS A N 1
ATOM 920 C CA . HIS A 1 120 ? -18.072 -5.678 15.431 1.00 85.12 120 HIS A CA 1
ATOM 921 C C . HIS A 1 120 ? -18.544 -6.180 16.796 1.00 85.12 120 HIS A C 1
ATOM 923 O O . HIS A 1 120 ? -18.021 -7.165 17.293 1.00 85.12 120 HIS A O 1
ATOM 929 N N . HIS A 1 121 ? -19.522 -5.514 17.411 1.00 85.44 121 HIS A N 1
ATOM 930 C CA . HIS A 1 121 ? -20.048 -5.968 18.688 1.00 85.44 121 HIS A CA 1
ATOM 931 C C . HIS A 1 121 ? -20.791 -7.288 18.524 1.00 85.44 121 HIS A C 1
ATOM 933 O O . HIS A 1 121 ? -21.635 -7.428 17.628 1.00 85.44 121 HIS A O 1
ATOM 939 N N . ARG A 1 122 ? -20.506 -8.210 19.441 1.00 85.56 122 ARG A N 1
ATOM 940 C CA . ARG A 1 122 ? -21.230 -9.468 19.581 1.00 85.56 122 ARG A CA 1
ATOM 941 C C . ARG A 1 122 ? -22.677 -9.221 19.983 1.00 85.56 122 ARG A C 1
ATOM 943 O O . ARG A 1 122 ? -22.984 -8.255 20.695 1.00 85.56 122 ARG A O 1
ATOM 950 N N . VAL A 1 123 ? -23.558 -10.077 19.482 1.00 81.94 123 VAL A N 1
ATOM 951 C CA . VAL A 1 123 ? -24.924 -10.181 19.990 1.00 81.94 123 VAL A CA 1
ATOM 952 C C . VAL A 1 123 ? -24.830 -10.751 21.400 1.00 81.94 123 VAL A C 1
ATOM 954 O O . VAL A 1 123 ? -24.011 -11.627 21.678 1.00 81.94 123 VAL A O 1
ATOM 957 N N . VAL A 1 124 ? -25.597 -10.160 22.306 1.00 79.88 124 VAL A N 1
ATOM 958 C CA . VAL A 1 124 ? -25.572 -10.513 23.721 1.00 79.88 124 VAL A CA 1
ATOM 959 C C . VAL A 1 124 ? -26.742 -11.448 23.986 1.00 79.88 124 VAL A C 1
ATOM 961 O O . VAL A 1 124 ? -27.858 -11.158 23.552 1.00 79.88 124 VAL A O 1
ATOM 964 N N . ASP A 1 125 ? -26.489 -12.553 24.678 1.00 77.94 125 ASP A N 1
ATOM 965 C CA . ASP A 1 125 ? -27.529 -13.484 25.107 1.00 77.94 125 ASP A CA 1
ATOM 966 C C . ASP A 1 125 ? -28.382 -12.924 26.248 1.00 77.94 125 ASP A C 1
ATOM 968 O O . ASP A 1 125 ? -28.045 -11.919 26.877 1.00 77.94 125 ASP A O 1
ATOM 972 N N . ALA A 1 126 ? -29.465 -13.635 26.578 1.00 70.31 126 ALA A N 1
ATOM 973 C CA . ALA A 1 126 ? -30.333 -13.332 27.719 1.00 70.31 126 ALA A CA 1
ATOM 974 C C . ALA A 1 126 ? -29.580 -13.231 29.065 1.00 70.31 126 ALA A C 1
ATOM 976 O O . ALA A 1 126 ? -30.067 -12.586 29.990 1.00 70.31 126 ALA A O 1
ATOM 977 N N . HIS A 1 127 ? -28.386 -13.828 29.163 1.00 68.38 127 HIS A N 1
ATOM 978 C CA . HIS A 1 127 ? -27.524 -13.803 30.349 1.00 68.38 127 HIS A CA 1
ATOM 979 C C . HIS A 1 127 ? -26.431 -12.720 30.319 1.00 68.38 127 HIS A C 1
ATOM 981 O O . HIS A 1 127 ? -25.635 -12.637 31.248 1.00 68.38 127 HIS A O 1
ATOM 987 N N . GLY A 1 128 ? -26.375 -11.873 29.285 1.00 70.25 128 GLY A N 1
ATOM 988 C CA . GLY A 1 128 ? -25.394 -10.784 29.208 1.00 70.25 128 GLY A CA 1
ATOM 989 C C . GLY A 1 128 ? -24.031 -11.173 28.618 1.00 70.25 128 GLY A C 1
ATOM 990 O O . GLY A 1 128 ? -23.172 -10.305 28.465 1.00 70.25 128 GLY A O 1
ATOM 991 N N . GLU A 1 129 ? -23.829 -12.439 28.245 1.00 72.69 129 GLU A N 1
ATOM 992 C CA . GLU A 1 129 ? -22.596 -12.918 27.611 1.00 72.69 129 GLU A CA 1
ATOM 993 C C . GLU A 1 129 ? -22.652 -12.764 26.082 1.00 72.69 129 GLU A C 1
ATOM 995 O O . GLU A 1 129 ? -23.694 -12.952 25.452 1.00 72.69 129 GLU A O 1
ATOM 1000 N N . GLY A 1 130 ? -21.533 -12.364 25.472 1.00 72.56 130 GLY A N 1
ATOM 1001 C CA . GLY A 1 130 ? -21.436 -12.170 24.025 1.00 72.56 130 GLY A CA 1
ATOM 1002 C C . GLY A 1 130 ? -21.074 -13.464 23.301 1.00 72.56 130 GLY A C 1
ATOM 1003 O O . GLY A 1 130 ? -19.951 -13.954 23.454 1.00 72.56 130 GLY A O 1
ATOM 1004 N N . LYS A 1 131 ? -21.973 -13.976 22.454 1.00 73.19 131 LYS A N 1
ATOM 1005 C CA . LYS A 1 131 ? -21.713 -15.173 21.640 1.00 73.19 131 LYS A CA 1
ATOM 1006 C C . LYS A 1 131 ? -20.582 -14.938 20.646 1.00 73.19 131 LYS A C 1
ATOM 1008 O O . LYS A 1 131 ? -20.612 -13.990 19.862 1.00 73.19 131 LYS A O 1
ATOM 1013 N N . ALA A 1 132 ? -19.581 -15.816 20.665 1.00 74.25 132 ALA A N 1
ATOM 1014 C CA . ALA A 1 132 ? -18.508 -15.798 19.675 1.00 74.25 132 ALA A CA 1
ATOM 1015 C C . ALA A 1 132 ? -19.062 -16.132 18.281 1.00 74.25 132 ALA A C 1
ATOM 1017 O O . ALA A 1 132 ? -19.841 -17.069 18.132 1.00 74.25 132 ALA A O 1
ATOM 1018 N N . GLY A 1 133 ? -18.674 -15.362 17.262 1.00 71.75 133 GLY A N 1
ATOM 1019 C CA . GLY A 1 133 ? -19.128 -15.553 15.879 1.00 71.75 133 GLY A CA 1
ATOM 1020 C C . GLY A 1 133 ? -20.458 -14.872 15.527 1.00 71.75 133 GLY A C 1
ATOM 1021 O O . GLY A 1 133 ? -20.640 -14.458 14.380 1.00 71.75 133 GLY A O 1
ATOM 1022 N N . GLU A 1 134 ? -21.351 -14.650 16.495 1.00 80.19 134 GLU A N 1
ATOM 1023 C CA . GLU A 1 134 ? -22.592 -13.897 16.290 1.00 80.19 134 GLU A CA 1
ATOM 1024 C C . GLU A 1 134 ? -22.378 -12.415 16.580 1.00 80.19 134 GLU A C 1
ATOM 1026 O O . GLU A 1 134 ? -22.283 -11.948 17.712 1.00 80.19 134 GLU A O 1
ATOM 1031 N N . THR A 1 135 ? -22.315 -11.638 15.513 1.00 82.69 135 THR A N 1
ATOM 1032 C CA . THR A 1 135 ? -22.026 -10.205 15.557 1.00 82.69 135 THR A CA 1
ATOM 1033 C C . THR A 1 135 ? -23.189 -9.447 14.955 1.00 82.69 135 THR A C 1
ATOM 1035 O O . THR A 1 135 ? -23.820 -9.912 14.011 1.00 82.69 135 THR A O 1
ATOM 1038 N N . CYS A 1 136 ? -23.452 -8.248 15.471 1.00 83.25 136 CYS A N 1
ATOM 1039 C CA . CYS A 1 136 ? -24.585 -7.440 15.028 1.00 83.25 136 CYS A CA 1
ATOM 1040 C C . CYS A 1 136 ? -24.577 -7.199 13.507 1.00 83.25 136 CYS A C 1
ATOM 1042 O O . CYS A 1 136 ? -25.637 -7.146 12.894 1.00 83.25 136 CYS A O 1
ATOM 1044 N N . GLY A 1 137 ? -23.399 -7.028 12.890 1.00 83.25 137 GLY A N 1
ATOM 1045 C CA . GLY A 1 137 ? -23.251 -6.945 11.430 1.00 83.25 137 GLY A CA 1
ATOM 1046 C C . GLY A 1 137 ? -23.900 -5.724 10.763 1.00 83.25 137 GLY A C 1
ATOM 1047 O O . GLY A 1 137 ? -23.715 -5.528 9.562 1.00 83.25 137 GLY A O 1
ATOM 1048 N N . GLY A 1 138 ? -24.610 -4.891 11.530 1.00 87.88 138 GLY A N 1
ATOM 1049 C CA . GLY A 1 138 ? -25.312 -3.707 11.052 1.00 87.88 138 GLY A CA 1
ATOM 1050 C C . GLY A 1 138 ? -24.389 -2.685 10.393 1.00 87.88 138 GLY A C 1
ATOM 1051 O O . GLY A 1 138 ? -23.197 -2.590 10.712 1.00 87.88 138 GLY A O 1
ATOM 1052 N N . ALA A 1 139 ? -24.963 -1.914 9.468 1.00 89.75 139 ALA A N 1
ATOM 1053 C CA . ALA A 1 139 ? -24.284 -0.797 8.829 1.00 89.75 139 ALA A CA 1
ATOM 1054 C C . ALA A 1 139 ? -23.991 0.309 9.851 1.00 89.75 139 ALA A C 1
ATOM 1056 O O . ALA A 1 139 ? -24.771 0.556 10.774 1.00 89.75 139 ALA A O 1
ATOM 1057 N N . THR A 1 140 ? -22.854 0.978 9.687 1.00 90.75 140 THR A N 1
ATOM 1058 C CA . THR A 1 140 ? -22.441 2.054 10.589 1.00 90.75 140 THR A CA 1
ATOM 1059 C C . THR A 1 140 ? -22.422 3.387 9.858 1.00 90.75 140 THR A C 1
ATOM 1061 O O . THR A 1 140 ? -21.990 3.474 8.705 1.00 90.75 140 THR A O 1
ATOM 1064 N N . THR A 1 141 ? -22.864 4.445 10.526 1.00 90.81 141 THR A N 1
ATOM 1065 C CA . THR A 1 141 ? -22.825 5.824 10.031 1.00 90.81 141 THR A CA 1
ATOM 1066 C C . THR A 1 141 ? -21.671 6.567 10.690 1.00 90.81 141 THR A C 1
ATOM 1068 O O . THR A 1 141 ? -21.374 6.365 11.865 1.00 90.81 141 THR A O 1
ATOM 1071 N N . SER A 1 142 ? -20.952 7.390 9.925 1.00 86.81 142 SER A N 1
ATOM 1072 C CA . SER A 1 142 ? -19.863 8.203 10.475 1.00 86.81 142 SER A CA 1
ATOM 1073 C C . SER A 1 142 ? -20.424 9.294 11.377 1.00 86.81 142 SER A C 1
ATOM 1075 O O . SER A 1 142 ? -21.320 10.028 10.956 1.00 86.81 142 SER A O 1
ATOM 1077 N N . ASN A 1 143 ? -19.854 9.447 12.568 1.00 84.81 143 ASN A N 1
ATOM 1078 C CA . ASN A 1 143 ? -20.234 10.533 13.459 1.00 84.81 143 ASN A CA 1
ATOM 1079 C C . ASN A 1 143 ? -19.548 11.838 13.032 1.00 84.81 143 ASN A C 1
ATOM 1081 O O . ASN A 1 143 ? -18.386 11.810 12.611 1.00 84.81 143 ASN A O 1
ATOM 1085 N N . PRO A 1 144 ? -20.230 12.990 13.145 1.00 77.69 144 PRO A N 1
ATOM 1086 C CA . PRO A 1 144 ? -19.596 14.277 12.923 1.00 77.69 144 PRO A CA 1
ATOM 1087 C C . PRO A 1 144 ? -18.519 14.500 13.987 1.00 77.69 144 PRO A C 1
ATOM 1089 O O . PRO A 1 144 ? -18.766 14.391 15.188 1.00 77.69 144 PRO A O 1
ATOM 1092 N N . THR A 1 145 ? -17.306 14.807 13.542 1.00 73.88 145 THR A N 1
ATOM 1093 C CA . THR A 1 145 ? -16.176 15.079 14.432 1.00 73.88 145 THR A CA 1
ATOM 1094 C C . THR A 1 145 ? -16.092 16.564 14.733 1.00 73.88 145 THR A C 1
ATOM 1096 O O . THR A 1 145 ? -16.207 17.387 13.827 1.00 73.88 145 THR A O 1
ATOM 1099 N N . LYS A 1 146 ? -15.838 16.915 15.998 1.00 68.94 146 LYS A N 1
ATOM 1100 C CA . LYS A 1 146 ? -15.668 18.317 16.424 1.00 68.94 146 LYS A CA 1
ATOM 1101 C C . LYS A 1 146 ? -14.339 18.930 15.966 1.00 68.94 146 LYS A C 1
ATOM 1103 O O . LYS A 1 146 ? -14.147 20.135 16.085 1.00 68.94 146 LYS A O 1
ATOM 1108 N N . SER A 1 147 ? -13.403 18.113 15.485 1.00 70.19 147 SER A N 1
ATOM 1109 C CA . SER A 1 147 ? -12.088 18.572 15.051 1.00 70.19 147 SER A CA 1
ATOM 1110 C C . SER A 1 147 ? -12.131 19.170 13.640 1.00 70.19 147 SER A C 1
ATOM 1112 O O . SER A 1 147 ? -12.632 18.562 12.695 1.00 70.19 147 SER A O 1
ATOM 1114 N N . ASN A 1 148 ? -11.518 20.347 13.485 1.00 75.94 148 ASN A N 1
ATOM 1115 C CA . ASN A 1 148 ? -11.245 20.970 12.180 1.00 75.94 148 ASN A CA 1
ATOM 1116 C C . ASN A 1 148 ? -9.994 20.392 11.492 1.00 75.94 148 ASN A C 1
ATOM 1118 O O . ASN A 1 148 ? -9.568 20.876 10.445 1.00 75.94 148 ASN A O 1
ATOM 1122 N N . ALA A 1 149 ? -9.373 19.367 12.081 1.00 77.44 149 ALA A N 1
ATOM 1123 C CA . ALA A 1 149 ? -8.201 18.725 11.510 1.00 77.44 149 ALA A CA 1
ATOM 1124 C C . ALA A 1 149 ? -8.563 17.975 10.218 1.00 77.44 149 ALA A C 1
ATOM 1126 O O . ALA A 1 149 ? -9.628 17.369 10.101 1.00 77.44 149 ALA A O 1
ATOM 1127 N N . TYR A 1 150 ? -7.633 17.956 9.255 1.00 79.56 150 TYR A N 1
ATOM 1128 C CA . TYR A 1 150 ? -7.802 17.179 8.022 1.00 79.56 150 TYR A CA 1
ATOM 1129 C C . TYR A 1 150 ? -8.020 15.685 8.313 1.00 79.56 150 TYR A C 1
ATOM 1131 O O . TYR A 1 150 ? -8.777 15.017 7.614 1.00 79.56 150 TYR A O 1
ATOM 1139 N N . ARG A 1 151 ? -7.383 15.160 9.368 1.00 82.75 151 ARG A N 1
ATOM 1140 C CA . ARG A 1 151 ? -7.609 13.799 9.866 1.00 82.75 151 ARG A CA 1
ATOM 1141 C C . ARG A 1 151 ? -8.571 13.833 11.044 1.00 82.75 151 ARG A C 1
ATOM 1143 O O . ARG A 1 151 ? -8.317 14.527 12.023 1.00 82.75 151 ARG A O 1
ATOM 1150 N N . ARG A 1 152 ? -9.642 13.054 10.932 1.00 84.44 152 ARG A N 1
ATOM 1151 C CA . ARG A 1 152 ? -10.787 13.072 11.849 1.00 84.44 152 ARG A CA 1
ATOM 1152 C C . ARG A 1 152 ? -10.787 11.951 12.891 1.00 84.44 152 ARG A C 1
ATOM 1154 O O . ARG A 1 152 ? -11.742 11.840 13.645 1.00 84.44 152 ARG A O 1
ATOM 1161 N N . GLY A 1 153 ? -9.776 11.088 12.934 1.00 84.31 153 GLY A N 1
ATOM 1162 C CA . GLY A 1 153 ? -9.774 9.997 13.905 1.00 84.31 153 GLY A CA 1
ATOM 1163 C C . GLY A 1 153 ? -9.503 10.482 15.323 1.00 84.31 153 GLY A C 1
ATOM 1164 O O . GLY A 1 153 ? -8.716 11.398 15.568 1.00 84.31 153 GLY A O 1
ATOM 1165 N N . GLU A 1 154 ? -10.163 9.818 16.258 1.00 87.44 154 GLU A N 1
ATOM 1166 C CA . GLU A 1 154 ? -10.005 9.995 17.694 1.00 87.44 154 GLU A CA 1
ATOM 1167 C C . GLU A 1 154 ? -9.310 8.749 18.258 1.00 87.44 154 GLU A C 1
ATOM 1169 O O . GLU A 1 154 ? -9.332 7.673 17.655 1.00 87.44 154 GLU A O 1
ATOM 1174 N N . VAL A 1 155 ? -8.632 8.884 19.398 1.00 89.81 155 VAL A N 1
ATOM 1175 C CA . VAL A 1 155 ? -7.994 7.728 20.040 1.00 89.81 155 VAL A CA 1
ATOM 1176 C C . VAL A 1 155 ? -9.085 6.861 20.657 1.00 89.81 155 VAL A C 1
ATOM 1178 O O . VAL A 1 155 ? -9.736 7.275 21.613 1.00 89.81 155 VAL A O 1
ATOM 1181 N N . GLN A 1 156 ? -9.254 5.649 20.138 1.00 89.19 156 GLN A N 1
ATOM 1182 C CA . GLN A 1 156 ? -10.229 4.678 20.620 1.00 89.19 156 GLN A CA 1
ATOM 1183 C C . GLN A 1 156 ? -9.537 3.430 21.164 1.00 89.19 156 GLN A C 1
ATOM 1185 O O . GLN A 1 156 ? -8.473 3.029 20.683 1.00 89.19 156 GLN A O 1
ATOM 1190 N N . SER A 1 157 ? -10.144 2.817 22.179 1.00 90.69 157 SER A N 1
ATOM 1191 C CA . SER A 1 157 ? -9.760 1.497 22.676 1.00 90.69 157 SER A CA 1
ATOM 1192 C C . SER A 1 157 ? -10.514 0.423 21.902 1.00 90.69 157 SER A C 1
ATOM 1194 O O . SER A 1 157 ? -11.742 0.385 21.948 1.00 90.69 157 SER A O 1
ATOM 1196 N N . VAL A 1 158 ? -9.787 -0.450 21.212 1.00 89.56 158 VAL A N 1
ATOM 1197 C CA . VAL A 1 158 ? -10.355 -1.567 20.454 1.00 89.56 158 VAL A CA 1
ATOM 1198 C C . VAL A 1 158 ? -9.902 -2.880 21.069 1.00 89.56 158 VAL A C 1
ATOM 1200 O O . VAL A 1 158 ? -8.714 -3.065 21.343 1.00 89.56 158 VAL A O 1
ATOM 1203 N N . ARG A 1 159 ? -10.857 -3.790 21.261 1.00 89.75 159 ARG A N 1
ATOM 1204 C CA . ARG A 1 159 ? -10.618 -5.166 21.691 1.00 89.75 159 ARG A CA 1
ATOM 1205 C C . ARG A 1 159 ? -10.258 -6.036 20.493 1.00 89.75 159 ARG A C 1
ATOM 1207 O O . ARG A 1 159 ? -11.097 -6.318 19.640 1.00 89.75 159 ARG A O 1
ATOM 1214 N N . MET A 1 160 ? -8.982 -6.385 20.393 1.00 89.62 160 MET A N 1
ATOM 1215 C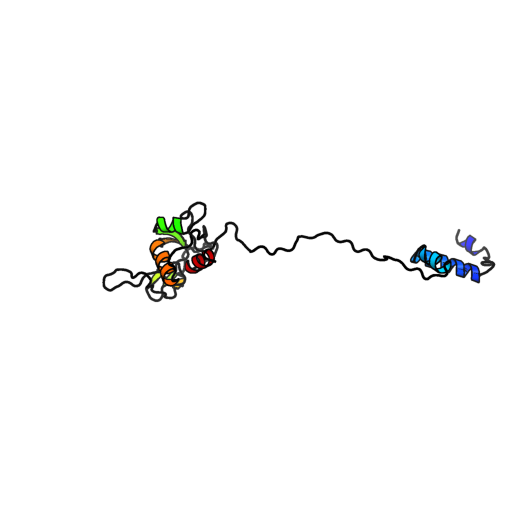 CA . MET A 1 160 ? -8.429 -7.136 19.265 1.00 89.62 160 MET A CA 1
ATOM 1216 C C . MET A 1 160 ? -8.688 -8.631 19.400 1.00 89.62 160 MET A C 1
ATOM 1218 O O . MET A 1 160 ? -8.867 -9.301 18.391 1.00 89.62 160 MET A O 1
ATOM 1222 N N . ASP A 1 161 ? -8.731 -9.133 20.630 1.00 88.25 161 ASP A N 1
ATOM 1223 C CA . ASP A 1 161 ? -9.009 -10.529 20.959 1.00 88.25 161 ASP A CA 1
ATOM 1224 C C . ASP A 1 161 ? -10.370 -10.985 20.412 1.00 88.25 161 ASP A C 1
ATOM 1226 O O . ASP A 1 161 ? -10.435 -11.909 19.604 1.00 88.25 161 ASP A O 1
ATOM 1230 N N . GLU A 1 162 ? -11.448 -10.283 20.765 1.00 88.00 162 GLU A N 1
ATOM 1231 C CA . GLU A 1 162 ? -12.803 -10.627 20.309 1.00 88.00 162 GLU A CA 1
ATOM 1232 C C . GLU A 1 162 ? -12.941 -10.484 18.798 1.00 88.00 162 GLU A C 1
ATOM 1234 O O . GLU A 1 162 ? -13.464 -11.369 18.124 1.00 88.00 162 GLU A O 1
ATOM 1239 N N . MET A 1 163 ? -12.424 -9.380 18.262 1.00 88.75 163 MET A N 1
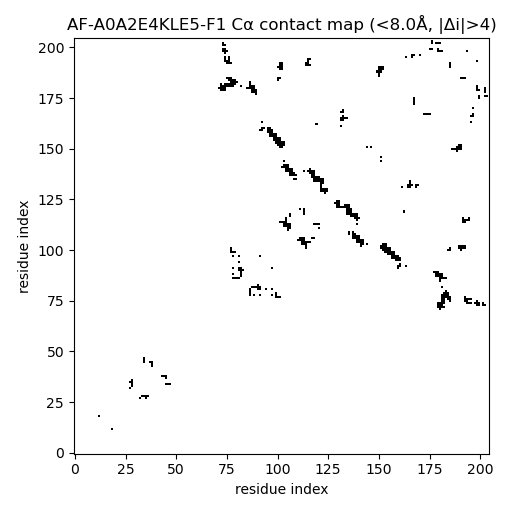ATOM 1240 C CA . MET A 1 163 ? -12.547 -9.056 16.849 1.00 88.75 163 MET A CA 1
ATOM 1241 C C . MET A 1 163 ? -11.789 -10.045 15.954 1.00 88.75 163 MET A C 1
ATOM 1243 O O . MET A 1 163 ? -12.278 -10.378 14.875 1.00 88.75 163 MET A O 1
ATOM 1247 N N . VAL A 1 164 ? -10.602 -10.509 16.365 1.00 90.56 164 VAL A N 1
ATOM 1248 C CA . VAL A 1 164 ? -9.835 -11.492 15.586 1.00 90.56 164 VAL A CA 1
ATOM 1249 C C . VAL A 1 164 ? -10.456 -12.884 15.687 1.00 90.56 164 VAL A C 1
ATOM 1251 O O . VAL A 1 164 ? -10.520 -13.567 14.667 1.00 90.56 164 VAL A O 1
ATOM 1254 N N . GLU A 1 165 ? -10.963 -13.295 16.851 1.00 88.94 165 GLU A N 1
ATOM 1255 C CA . GLU A 1 165 ? -11.689 -14.569 16.966 1.00 88.94 165 GLU A CA 1
ATOM 1256 C C . GLU A 1 165 ? -12.980 -14.561 16.135 1.00 88.94 165 GLU A C 1
ATOM 1258 O O . GLU A 1 165 ? -13.247 -15.509 15.399 1.00 88.94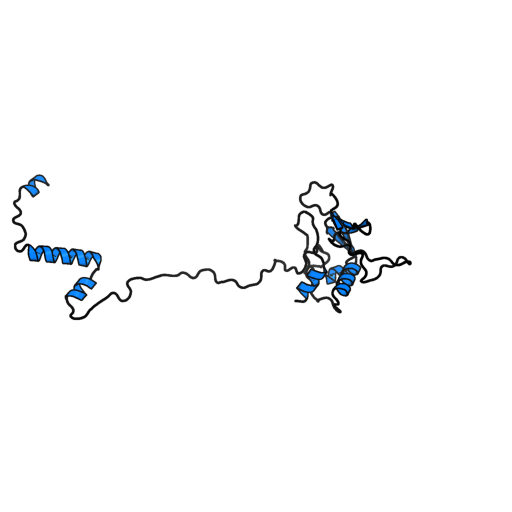 165 GLU A O 1
ATOM 1263 N N . ASP A 1 166 ? -13.741 -13.464 16.145 1.00 88.62 166 ASP A N 1
ATOM 1264 C CA . ASP A 1 166 ? -14.937 -13.342 15.303 1.00 88.62 166 ASP A CA 1
ATOM 1265 C C . ASP A 1 166 ? -14.576 -13.367 13.811 1.00 88.62 166 ASP A C 1
ATOM 1267 O O . ASP A 1 166 ? -15.249 -14.020 13.012 1.00 88.62 166 ASP A O 1
ATOM 1271 N N . ALA A 1 167 ? -13.477 -12.711 13.423 1.00 89.50 167 ALA A N 1
ATOM 1272 C CA . ALA A 1 167 ? -12.947 -12.777 12.063 1.00 89.50 167 ALA A CA 1
ATOM 1273 C C . ALA A 1 167 ? -12.521 -14.204 11.676 1.00 89.50 167 ALA A C 1
ATOM 1275 O O . ALA A 1 167 ? -12.774 -14.639 10.553 1.00 89.50 167 ALA A O 1
ATOM 1276 N N . ARG A 1 168 ? -11.900 -14.948 12.596 1.00 90.06 168 ARG A N 1
ATOM 1277 C CA . ARG A 1 168 ? -11.472 -16.337 12.399 1.00 90.06 168 ARG A CA 1
ATOM 1278 C C . ARG A 1 168 ? -12.665 -17.269 12.182 1.00 90.06 168 ARG A C 1
ATOM 1280 O O . ARG A 1 168 ? -12.645 -18.044 11.226 1.00 90.06 168 ARG A O 1
ATOM 1287 N N . ILE A 1 169 ? -13.705 -17.145 13.011 1.00 90.31 169 ILE A N 1
ATOM 1288 C CA . ILE A 1 169 ? -14.950 -17.921 12.893 1.00 90.31 169 ILE A CA 1
ATOM 1289 C C . ILE A 1 169 ? -15.648 -17.603 11.566 1.00 90.31 169 ILE A C 1
ATOM 1291 O O . ILE A 1 169 ? -15.981 -18.517 10.816 1.00 90.31 169 ILE A O 1
ATOM 1295 N N . ARG A 1 170 ? -15.801 -16.316 11.219 1.00 88.44 170 ARG A N 1
ATOM 1296 C CA . ARG A 1 170 ? -16.425 -15.886 9.952 1.00 88.44 170 ARG A CA 1
ATOM 1297 C C . ARG A 1 170 ? -15.695 -16.401 8.712 1.00 88.44 170 ARG A C 1
ATOM 1299 O O . ARG A 1 170 ? -16.333 -16.667 7.700 1.00 88.44 170 ARG A O 1
ATOM 1306 N N . LEU A 1 171 ? -14.367 -16.492 8.769 1.00 89.50 171 LEU A N 1
ATOM 1307 C CA . LEU A 1 171 ? -13.551 -16.995 7.664 1.00 89.50 171 LEU A CA 1
ATOM 1308 C C . LEU A 1 171 ? -13.455 -18.528 7.626 1.00 89.50 171 LEU A C 1
ATOM 1310 O O . LEU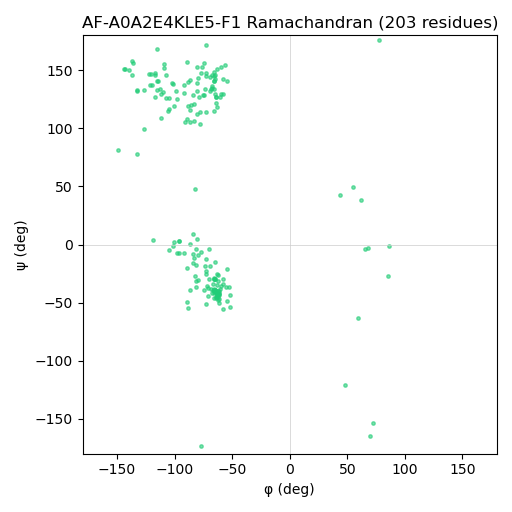 A 1 171 ? -12.948 -19.058 6.638 1.00 89.50 171 LEU A O 1
ATOM 1314 N N . GLY A 1 172 ? -13.895 -19.231 8.676 1.00 89.06 172 GLY A N 1
ATOM 1315 C CA . GLY A 1 172 ? -13.777 -20.687 8.783 1.00 89.06 172 GLY A CA 1
ATOM 1316 C C . GLY A 1 172 ? -12.323 -21.168 8.778 1.00 89.06 172 GLY A C 1
ATOM 1317 O O . GLY A 1 172 ? -12.001 -22.150 8.115 1.00 89.06 172 GLY A O 1
ATOM 1318 N N . ILE A 1 173 ? -11.418 -20.434 9.436 1.00 88.19 173 ILE A N 1
ATOM 1319 C CA . ILE A 1 173 ? -9.986 -20.763 9.468 1.00 88.19 173 ILE A CA 1
ATOM 1320 C C . ILE A 1 173 ? -9.612 -21.303 10.850 1.00 88.19 173 ILE A C 1
ATOM 1322 O O . ILE A 1 173 ? -9.786 -20.620 11.855 1.00 88.19 173 ILE A O 1
ATOM 1326 N N . ASP A 1 174 ? -9.000 -22.485 10.910 1.00 82.75 174 ASP A N 1
ATOM 1327 C CA . ASP A 1 174 ? -8.596 -23.078 12.191 1.00 82.75 174 ASP A CA 1
ATOM 1328 C C . ASP A 1 174 ? -7.425 -22.347 12.850 1.00 82.75 174 ASP A C 1
ATOM 1330 O O . ASP A 1 174 ? -7.412 -22.184 14.070 1.00 82.75 174 ASP A O 1
ATOM 1334 N N . ARG A 1 175 ? -6.455 -21.871 12.056 1.00 85.00 175 ARG A N 1
ATOM 1335 C CA . ARG A 1 175 ? -5.239 -21.208 12.544 1.00 85.00 175 ARG A CA 1
ATOM 1336 C C . ARG A 1 175 ? -4.947 -19.911 11.799 1.00 85.00 175 ARG A C 1
ATOM 1338 O O . ARG A 1 175 ? -4.903 -19.882 10.571 1.00 85.00 175 ARG A O 1
ATOM 1345 N N . LEU A 1 176 ? -4.669 -18.847 12.550 1.00 85.62 176 LEU A N 1
ATOM 1346 C CA . LEU A 1 176 ? -4.256 -17.569 11.976 1.00 85.62 176 LEU A CA 1
ATOM 1347 C C . LEU A 1 176 ? -2.882 -17.697 11.281 1.00 85.62 176 LEU A C 1
ATOM 1349 O O . LEU A 1 176 ? -1.990 -18.359 11.825 1.00 85.62 176 LEU A O 1
ATOM 1353 N N . PRO A 1 177 ? -2.666 -17.054 10.116 1.00 88.81 177 PRO A N 1
ATOM 1354 C CA . PRO A 1 177 ? -1.348 -16.993 9.494 1.00 88.81 177 PRO A CA 1
ATOM 1355 C C . PRO A 1 177 ? -0.290 -16.432 10.452 1.00 88.81 177 PRO A C 1
ATOM 1357 O O . PRO A 1 177 ? -0.534 -15.472 11.185 1.00 88.81 177 PRO A O 1
ATOM 1360 N N . GLY A 1 178 ? 0.919 -17.001 10.418 1.00 81.88 178 GLY A N 1
ATOM 1361 C CA . GLY A 1 178 ? 1.992 -16.634 11.350 1.00 81.88 178 GLY A CA 1
ATOM 1362 C C . GLY A 1 178 ? 2.461 -15.178 11.236 1.00 81.88 178 GLY A C 1
ATOM 1363 O O . GLY A 1 178 ? 2.953 -14.618 12.213 1.00 81.88 178 GLY A O 1
ATOM 1364 N N . GLN A 1 179 ? 2.288 -14.542 10.070 1.00 87.38 179 GLN A N 1
ATOM 1365 C CA . GLN A 1 179 ? 2.726 -13.166 9.822 1.00 87.38 179 GLN A CA 1
ATOM 1366 C C . GLN A 1 179 ? 1.641 -12.313 9.152 1.00 87.38 179 GLN A C 1
ATOM 1368 O O . GLN A 1 179 ? 1.706 -12.005 7.964 1.00 87.38 179 GLN A O 1
ATOM 1373 N N . VAL A 1 180 ? 0.653 -11.853 9.919 1.00 93.38 180 VAL A N 1
ATOM 1374 C CA . VAL A 1 180 ? -0.279 -10.816 9.445 1.00 93.38 180 VAL A CA 1
ATOM 1375 C C . VAL A 1 180 ? 0.294 -9.437 9.782 1.00 93.38 180 VAL A C 1
ATOM 1377 O O . VAL A 1 180 ? 0.332 -9.054 10.950 1.00 93.38 180 VAL A O 1
ATOM 1380 N N . LYS A 1 181 ? 0.768 -8.696 8.771 1.00 93.69 181 LYS A N 1
ATOM 1381 C CA . LYS A 1 181 ? 1.334 -7.348 8.936 1.00 93.69 181 LYS A CA 1
ATOM 1382 C C . LYS A 1 181 ? 0.263 -6.277 8.765 1.00 93.69 181 LYS A C 1
ATOM 1384 O O . LYS A 1 181 ? -0.455 -6.255 7.762 1.00 93.69 181 LYS A O 1
ATOM 1389 N N . CYS A 1 182 ? 0.206 -5.357 9.717 1.00 93.69 182 CYS A N 1
ATOM 1390 C CA . CYS A 1 182 ? -0.755 -4.259 9.755 1.00 93.69 182 CYS A CA 1
ATOM 1391 C C . CYS A 1 182 ? -0.064 -2.892 9.626 1.00 93.69 182 CYS A C 1
ATOM 1393 O O . CYS A 1 182 ? 1.162 -2.757 9.724 1.00 93.69 182 CYS A O 1
ATOM 1395 N N . MET A 1 183 ? -0.857 -1.845 9.409 1.00 93.06 183 MET A N 1
ATOM 1396 C CA . MET A 1 183 ? -0.344 -0.486 9.272 1.00 93.06 183 MET A CA 1
ATOM 1397 C C . MET A 1 183 ? -0.064 0.145 10.645 1.00 93.06 183 MET A C 1
ATOM 1399 O O . MET A 1 183 ? -0.694 -0.179 11.649 1.00 93.06 183 MET A O 1
ATOM 1403 N N . LYS A 1 184 ? 0.881 1.092 10.705 1.00 91.56 184 LYS A N 1
ATOM 1404 C CA . LYS A 1 184 ? 1.132 1.860 11.938 1.00 91.56 184 LYS A CA 1
ATOM 1405 C C . LYS A 1 184 ? 0.001 2.857 12.201 1.00 91.56 184 LYS A C 1
ATOM 1407 O O . LYS A 1 184 ? -0.541 2.893 13.295 1.00 91.56 184 LYS A O 1
ATOM 1412 N N . LYS A 1 185 ? -0.343 3.672 11.201 1.00 92.00 185 LYS A N 1
ATOM 1413 C CA . LYS A 1 185 ? -1.379 4.711 11.272 1.00 92.00 185 LYS A CA 1
ATOM 1414 C C . LYS A 1 185 ? -2.123 4.792 9.951 1.00 92.00 185 LYS A C 1
ATOM 1416 O O . LYS A 1 185 ? -1.520 4.554 8.909 1.00 92.00 185 LYS A O 1
ATOM 1421 N N . LEU A 1 186 ? -3.389 5.191 9.996 1.00 92.25 186 LEU A N 1
ATOM 1422 C CA . LEU A 1 186 ? -4.166 5.491 8.798 1.00 92.25 186 LEU A CA 1
ATOM 1423 C C . LEU A 1 186 ? -3.912 6.925 8.337 1.00 92.25 186 LEU A C 1
ATOM 1425 O O . LEU A 1 186 ? 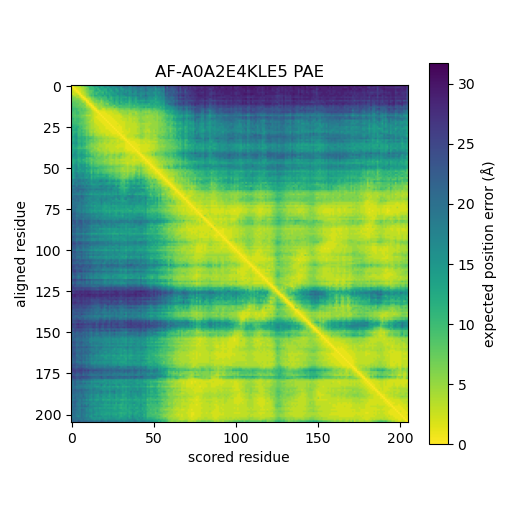-4.050 7.873 9.113 1.00 92.25 186 LEU A O 1
ATOM 1429 N N . ASN A 1 187 ? -3.584 7.072 7.054 1.00 89.81 187 ASN A N 1
ATOM 1430 C CA . ASN A 1 187 ? -3.380 8.374 6.412 1.00 89.81 187 ASN A CA 1
ATOM 1431 C C . ASN A 1 187 ? -4.658 8.941 5.769 1.00 89.81 187 ASN A C 1
ATOM 1433 O O . ASN A 1 187 ? -4.650 10.088 5.327 1.00 89.81 187 ASN A O 1
ATOM 1437 N N . SER A 1 188 ? -5.738 8.159 5.717 1.00 90.81 188 SER A N 1
ATOM 1438 C CA . SER A 1 188 ? -7.037 8.569 5.176 1.00 90.81 188 SER A CA 1
ATOM 1439 C C . SER A 1 188 ? -7.690 9.667 6.020 1.00 90.81 188 SER A C 1
ATOM 1441 O O . SER A 1 188 ? -7.562 9.653 7.244 1.00 90.81 188 SER A O 1
ATOM 1443 N N . ARG A 1 189 ? -8.459 10.557 5.380 1.00 88.69 189 ARG A N 1
ATOM 1444 C CA . ARG A 1 189 ? -9.186 11.670 6.020 1.00 88.69 189 ARG A CA 1
ATOM 1445 C C . ARG A 1 189 ? -10.057 11.213 7.197 1.00 88.69 189 ARG A C 1
ATOM 1447 O O . ARG A 1 189 ? -9.883 11.687 8.317 1.00 88.69 189 ARG A O 1
ATOM 1454 N N . ASP A 1 190 ? -10.923 10.233 6.955 1.00 87.12 190 ASP A N 1
ATOM 1455 C CA . ASP A 1 190 ? -11.867 9.722 7.958 1.00 87.12 190 ASP A CA 1
ATOM 1456 C C . ASP A 1 190 ? -11.276 8.621 8.851 1.00 87.12 190 ASP A C 1
ATOM 1458 O O . ASP A 1 190 ? -11.979 8.079 9.695 1.00 87.12 190 ASP A O 1
ATOM 1462 N N . GLN A 1 191 ? -10.000 8.255 8.648 1.00 90.44 191 GLN A N 1
ATOM 1463 C CA . GLN A 1 191 ? -9.295 7.206 9.409 1.00 90.44 191 GLN A CA 1
ATOM 1464 C C . GLN A 1 191 ? -10.141 5.937 9.639 1.00 90.44 191 GLN A C 1
ATOM 1466 O O . GLN A 1 191 ? -10.151 5.365 10.728 1.00 90.44 191 GLN A O 1
ATOM 1471 N N . THR A 1 192 ? -10.864 5.504 8.599 1.00 91.75 192 THR A N 1
ATOM 1472 C CA . THR A 1 192 ? -11.686 4.288 8.636 1.00 91.75 192 THR A CA 1
ATOM 1473 C C . THR A 1 192 ? -10.799 3.071 8.358 1.00 91.75 192 THR A C 1
ATOM 1475 O O . THR A 1 192 ? -10.156 3.030 7.306 1.00 91.75 192 THR A O 1
ATOM 1478 N N . PRO A 1 193 ? -10.727 2.095 9.278 1.00 93.81 193 PRO A N 1
ATOM 1479 C CA . PRO A 1 193 ? -9.894 0.917 9.112 1.00 93.81 193 PRO A CA 1
ATOM 1480 C C . PRO A 1 193 ? -10.517 -0.070 8.126 1.00 93.81 193 PRO A C 1
ATOM 1482 O O . PRO A 1 193 ? -11.739 -0.166 7.981 1.00 93.81 193 PRO A O 1
ATOM 1485 N N . GLU A 1 194 ? -9.661 -0.849 7.475 1.00 93.75 194 GLU A N 1
ATOM 1486 C CA . GLU A 1 194 ? -10.095 -2.018 6.721 1.00 93.75 194 GLU A CA 1
ATOM 1487 C C . GLU A 1 194 ? -10.511 -3.161 7.660 1.00 93.75 194 GLU A C 1
ATOM 1489 O O . GLU A 1 194 ? -9.957 -3.329 8.745 1.00 93.75 194 GLU A O 1
ATOM 1494 N N . ALA A 1 195 ? -11.483 -3.964 7.224 1.00 92.62 195 ALA A N 1
ATOM 1495 C CA . ALA A 1 195 ? -11.883 -5.199 7.892 1.00 92.62 195 ALA A CA 1
ATOM 1496 C C . ALA A 1 195 ? -10.694 -6.174 8.026 1.00 92.62 195 ALA A C 1
ATOM 1498 O O . ALA A 1 195 ? -10.000 -6.455 7.042 1.00 92.62 195 ALA A O 1
ATOM 1499 N N . ILE A 1 196 ? -10.461 -6.700 9.233 1.00 91.88 196 ILE A N 1
ATOM 1500 C CA . ILE A 1 196 ? -9.301 -7.555 9.539 1.00 91.88 196 ILE A CA 1
ATOM 1501 C C . ILE A 1 196 ? -9.323 -8.844 8.717 1.00 91.88 196 ILE A C 1
ATOM 1503 O O . ILE A 1 196 ? -8.266 -9.322 8.303 1.00 91.88 196 ILE A O 1
ATOM 1507 N N . GLU A 1 197 ? -10.511 -9.347 8.393 1.00 92.38 197 GLU A N 1
ATOM 1508 C CA . GLU A 1 197 ? -10.734 -10.534 7.575 1.00 92.38 197 GLU A CA 1
ATOM 1509 C C . GLU A 1 197 ? -9.973 -10.462 6.243 1.00 92.38 197 GLU A C 1
ATOM 1511 O O . GLU A 1 197 ? -9.310 -11.417 5.839 1.00 92.38 197 GLU A O 1
ATOM 1516 N N . LYS A 1 198 ? -9.992 -9.296 5.583 1.00 93.62 198 LYS A N 1
ATOM 1517 C CA . LYS A 1 198 ? -9.275 -9.082 4.315 1.00 93.62 198 LYS A CA 1
ATOM 1518 C C . LYS A 1 198 ? -7.765 -9.189 4.500 1.00 93.62 198 LYS A C 1
ATOM 1520 O O . LYS A 1 198 ? -7.071 -9.750 3.657 1.00 93.62 198 LYS A O 1
ATOM 1525 N N . GLY A 1 199 ? -7.268 -8.662 5.614 1.00 92.88 199 GLY A N 1
ATOM 1526 C CA . GLY A 1 199 ? -5.868 -8.745 6.004 1.00 92.88 199 GLY A CA 1
ATOM 1527 C C . GLY A 1 199 ? -5.392 -10.173 6.239 1.00 92.88 199 GLY A C 1
ATOM 1528 O O . GLY A 1 199 ? -4.297 -10.530 5.813 1.00 92.88 199 GLY A O 1
ATOM 1529 N N . ILE A 1 200 ? -6.225 -10.986 6.891 1.00 93.62 200 ILE A N 1
ATOM 1530 C CA . ILE A 1 200 ? -5.948 -12.403 7.153 1.00 93.62 200 ILE A CA 1
ATOM 1531 C C . ILE A 1 200 ? -5.896 -13.180 5.835 1.00 93.62 200 ILE A C 1
ATOM 1533 O O . ILE A 1 200 ? -4.948 -13.927 5.608 1.00 93.62 200 ILE A O 1
ATOM 1537 N N . LEU A 1 201 ? -6.859 -12.959 4.935 1.00 93.38 201 LEU A N 1
ATOM 1538 C CA . LEU A 1 201 ? -6.890 -13.622 3.629 1.00 93.38 201 LEU A CA 1
ATOM 1539 C C . LEU A 1 201 ? -5.672 -13.269 2.761 1.00 93.38 201 LEU A C 1
ATOM 1541 O O . LEU A 1 201 ? -5.065 -14.165 2.187 1.00 93.38 201 LEU A O 1
ATOM 1545 N N . ARG A 1 202 ? -5.256 -11.996 2.727 1.00 93.00 202 ARG A N 1
ATOM 1546 C CA . ARG A 1 202 ? -4.035 -11.552 2.017 1.00 93.00 202 ARG A CA 1
ATOM 1547 C C . ARG A 1 202 ? -2.725 -12.029 2.639 1.00 93.00 202 ARG A C 1
ATOM 1549 O O . ARG A 1 202 ? -1.686 -11.892 2.019 1.00 93.00 202 ARG A O 1
ATOM 1556 N N . ALA A 1 203 ? -2.740 -12.446 3.901 1.00 92.31 203 ALA A N 1
ATOM 1557 C CA . ALA A 1 203 ? -1.564 -13.025 4.545 1.00 92.31 203 ALA A CA 1
ATOM 1558 C C . ALA A 1 203 ? -1.505 -14.547 4.352 1.00 92.31 203 ALA A C 1
ATOM 1560 O O . ALA A 1 203 ? -0.457 -15.154 4.557 1.00 92.31 203 ALA A O 1
ATOM 1561 N N . ARG A 1 204 ? -2.648 -15.163 4.031 1.00 89.12 204 ARG A N 1
ATOM 1562 C CA . ARG A 1 204 ? -2.773 -16.594 3.755 1.00 89.12 204 ARG A CA 1
ATOM 1563 C C . ARG A 1 204 ? -2.357 -16.940 2.323 1.00 89.12 204 ARG A C 1
ATOM 1565 O O . ARG A 1 204 ? -1.809 -18.019 2.122 1.00 89.12 204 ARG A O 1
ATOM 1572 N N . HIS A 1 205 ? -2.666 -16.061 1.372 1.00 86.62 205 HIS A N 1
ATOM 1573 C CA . HIS A 1 205 ? -2.356 -16.187 -0.054 1.00 86.62 205 HIS A CA 1
ATOM 1574 C C . HIS A 1 205 ? -1.269 -15.195 -0.450 1.00 86.62 205 HIS A C 1
ATOM 1576 O O . HIS A 1 205 ? -0.398 -15.582 -1.256 1.00 86.62 205 HIS A O 1
#

Solvent-accessible surface area (backbone atoms only — not comparable to full-atom values): 12306 Å² total; per-residue (Å²): 106,71,74,63,59,71,70,51,87,77,87,68,65,97,49,62,66,62,52,52,52,52,52,51,51,54,55,48,34,73,72,66,33,72,59,53,59,52,40,74,77,40,100,56,94,73,75,79,91,71,87,74,85,86,87,84,76,90,70,84,76,87,82,84,74,82,94,71,57,89,76,70,56,47,21,64,33,54,49,47,73,52,17,49,96,79,21,26,48,68,53,32,36,78,58,32,59,45,77,35,67,28,14,56,19,32,20,76,75,76,65,48,79,31,54,43,67,44,31,74,52,50,42,62,47,101,82,71,51,61,46,85,60,44,47,64,58,28,57,41,47,76,55,89,62,92,63,90,51,78,58,47,41,43,82,41,80,44,59,40,46,63,50,49,52,32,38,32,56,75,67,72,50,96,70,82,62,95,66,34,21,34,29,51,68,64,87,50,49,57,18,63,46,49,66,64,54,61,13,50,53,54,45,69,105

Radius of gyration: 41.48 Å; Cα contacts (8 Å, |Δi|>4): 300; chains: 1; bounding box: 67×67×108 Å

Nearest PDB structures (foldseek):
  6t8h-assembly1_B  TM=7.350E-01  e=1.012E-08  Pyrococcus abyssi
  9f29-assembly1_B  TM=6.916E-01  e=1.305E-08  Pyrococcus abyssi GE5
  5ijl-assembly1_A  TM=6.459E-01  e=1.060E-07  Pyrococcus abyssi GE5